Protein AF-A0A5C7UDH0-F1 (afdb_monomer_lite)

Structure (mmCIF, N/CA/C/O backbone):
data_AF-A0A5C7UDH0-F1
#
_entry.id   AF-A0A5C7UDH0-F1
#
loop_
_atom_site.group_PDB
_atom_site.id
_atom_site.type_symbol
_atom_site.label_atom_id
_atom_site.label_alt_id
_atom_site.label_comp_id
_atom_site.label_asym_id
_atom_site.label_entity_id
_atom_site.label_seq_id
_atom_site.pdbx_PDB_ins_code
_atom_site.Cartn_x
_atom_site.Cartn_y
_atom_site.Cartn_z
_atom_site.occupancy
_atom_site.B_iso_or_equiv
_atom_site.auth_seq_id
_atom_site.auth_comp_id
_atom_site.auth_asym_id
_atom_site.auth_atom_id
_atom_site.pdbx_PDB_model_num
ATOM 1 N N . MET A 1 1 ? -4.741 16.471 -18.532 1.00 41.44 1 MET A N 1
ATOM 2 C CA . MET A 1 1 ? -4.295 15.472 -17.537 1.00 41.44 1 MET A CA 1
ATOM 3 C C . MET A 1 1 ? -3.329 16.157 -16.593 1.00 41.44 1 MET A C 1
ATOM 5 O O . MET A 1 1 ? -2.482 16.894 -17.081 1.00 41.44 1 MET A O 1
ATOM 9 N N . ARG A 1 2 ? -3.496 16.018 -15.273 1.00 42.25 2 ARG A N 1
ATOM 10 C CA . ARG A 1 2 ? -2.524 16.558 -14.313 1.00 42.25 2 ARG A CA 1
ATOM 11 C C . ARG A 1 2 ? -1.490 15.475 -14.058 1.00 42.25 2 ARG A C 1
ATOM 13 O O . ARG A 1 2 ? -1.773 14.527 -13.345 1.00 42.25 2 ARG A O 1
ATOM 20 N N . GLU A 1 3 ? -0.330 15.616 -14.678 1.00 46.06 3 GLU A N 1
ATOM 21 C CA . GLU A 1 3 ? 0.855 14.855 -14.309 1.00 46.06 3 GLU A CA 1
ATOM 22 C C . GLU A 1 3 ? 1.242 15.301 -12.890 1.00 46.06 3 GLU A C 1
ATOM 24 O O . GLU A 1 3 ? 1.681 16.434 -12.674 1.00 46.06 3 GLU A O 1
ATOM 29 N N . THR A 1 4 ? 0.929 14.478 -11.889 1.00 63.94 4 THR A N 1
ATOM 30 C CA . THR A 1 4 ? 1.306 14.739 -10.499 1.00 63.94 4 THR A CA 1
ATOM 31 C C . THR A 1 4 ? 2.801 14.514 -10.353 1.00 63.94 4 THR A C 1
ATOM 33 O O . THR A 1 4 ? 3.315 13.459 -10.716 1.00 63.94 4 THR A O 1
ATOM 36 N N . ALA A 1 5 ? 3.512 15.516 -9.832 1.00 78.06 5 ALA A N 1
ATOM 37 C CA . ALA A 1 5 ? 4.926 15.369 -9.520 1.00 78.06 5 ALA A CA 1
ATOM 38 C C . ALA A 1 5 ? 5.111 14.182 -8.564 1.00 78.06 5 ALA A C 1
ATOM 40 O O . ALA A 1 5 ? 4.349 14.039 -7.611 1.00 78.06 5 ALA A O 1
ATOM 41 N N . LEU A 1 6 ? 6.103 13.332 -8.823 1.00 81.56 6 LEU A N 1
ATOM 42 C CA . LEU A 1 6 ? 6.416 12.186 -7.973 1.00 81.56 6 LEU A CA 1
ATOM 43 C C . LEU A 1 6 ? 7.546 12.530 -7.003 1.00 81.56 6 LEU A C 1
ATOM 45 O O . LEU A 1 6 ? 8.432 13.323 -7.319 1.00 81.56 6 LEU A O 1
ATOM 49 N N . ARG A 1 7 ? 7.535 11.895 -5.833 1.00 84.75 7 ARG A N 1
ATOM 50 C CA . ARG A 1 7 ? 8.594 11.985 -4.822 1.00 84.75 7 ARG A CA 1
ATOM 51 C C . ARG A 1 7 ? 8.921 10.619 -4.236 1.00 84.75 7 ARG A C 1
ATOM 53 O O . ARG A 1 7 ? 8.103 9.703 -4.291 1.00 84.75 7 ARG A O 1
ATOM 60 N N . VAL A 1 8 ? 10.100 10.516 -3.631 1.00 84.19 8 VAL A N 1
ATOM 61 C CA . VAL A 1 8 ? 10.519 9.352 -2.844 1.00 84.19 8 VAL A CA 1
ATOM 62 C C . VAL A 1 8 ? 10.150 9.574 -1.375 1.00 84.19 8 VAL A C 1
ATOM 64 O O . VAL A 1 8 ? 10.477 10.613 -0.806 1.00 84.19 8 VAL A O 1
ATOM 67 N N . TYR A 1 9 ? 9.486 8.596 -0.770 1.00 85.25 9 TYR A N 1
ATOM 68 C CA . TYR A 1 9 ? 9.065 8.565 0.632 1.00 85.25 9 TYR A CA 1
ATOM 69 C C . TYR A 1 9 ? 10.140 7.957 1.549 1.00 85.25 9 TYR A C 1
ATOM 71 O O . TYR A 1 9 ? 11.076 7.335 1.044 1.00 85.25 9 TYR A O 1
ATOM 79 N N . PRO A 1 10 ? 10.027 8.072 2.889 1.00 82.88 10 PRO A N 1
ATOM 80 C CA . PRO A 1 10 ? 11.081 7.668 3.831 1.00 82.88 10 PRO A CA 1
ATOM 81 C C . PRO A 1 10 ? 11.615 6.243 3.655 1.00 82.88 10 PRO A C 1
ATOM 83 O O . PRO A 1 10 ? 12.803 5.997 3.841 1.00 82.88 10 PRO A O 1
ATOM 86 N N . ARG A 1 11 ? 10.766 5.292 3.251 1.00 83.81 11 ARG A N 1
ATOM 87 C CA . ARG A 1 11 ? 11.191 3.904 3.011 1.00 83.81 11 ARG A CA 1
ATOM 88 C C . ARG A 1 11 ? 11.715 3.644 1.601 1.00 83.81 11 ARG A C 1
ATOM 90 O O . ARG A 1 11 ? 12.053 2.512 1.301 1.00 83.81 11 ARG A O 1
ATOM 97 N N . GLY A 1 12 ? 11.832 4.650 0.737 1.00 84.06 12 GLY A N 1
ATOM 98 C CA . GLY A 1 12 ? 12.358 4.509 -0.627 1.00 84.06 12 GLY A CA 1
ATOM 99 C C . GLY A 1 12 ? 11.310 4.221 -1.709 1.00 84.06 12 GLY A C 1
ATOM 100 O O . GLY A 1 12 ? 11.668 4.119 -2.884 1.00 84.06 12 GLY A O 1
ATOM 101 N N . PHE A 1 13 ? 10.028 4.125 -1.341 1.00 89.19 13 PHE A N 1
ATOM 102 C CA . PHE A 1 13 ? 8.927 3.995 -2.298 1.00 89.19 13 PHE A CA 1
ATOM 103 C C . PHE A 1 13 ? 8.601 5.337 -2.956 1.00 89.19 13 PHE A C 1
ATOM 105 O O . PHE A 1 13 ? 8.712 6.391 -2.330 1.00 89.19 13 PHE A O 1
ATOM 112 N N . MET A 1 14 ? 8.177 5.305 -4.217 1.00 88.31 14 MET A N 1
ATOM 113 C CA . MET A 1 14 ? 7.717 6.495 -4.934 1.00 88.31 14 MET A CA 1
ATOM 114 C C . MET A 1 14 ? 6.201 6.663 -4.843 1.00 88.31 14 MET A C 1
ATOM 116 O O . MET A 1 14 ? 5.460 5.681 -4.856 1.00 88.31 14 MET A O 1
ATOM 120 N N . GLY A 1 15 ? 5.742 7.910 -4.813 1.00 88.88 15 GLY A N 1
ATOM 121 C CA . GLY A 1 15 ? 4.327 8.269 -4.885 1.00 88.88 15 GLY A CA 1
ATOM 122 C C . GLY A 1 15 ? 4.144 9.744 -5.221 1.00 88.88 15 GLY A C 1
ATOM 123 O O . GLY A 1 15 ? 5.112 10.451 -5.507 1.00 88.88 15 GLY A O 1
ATOM 124 N N . SER A 1 16 ? 2.904 10.210 -5.175 1.00 88.25 16 SER A N 1
ATOM 125 C CA . SER A 1 16 ? 2.540 11.598 -5.454 1.00 88.25 16 SER A CA 1
ATOM 126 C C . SER A 1 16 ? 3.184 12.572 -4.468 1.00 88.25 16 SER A C 1
ATOM 128 O O . SER A 1 16 ? 3.210 12.349 -3.257 1.00 88.25 16 SER A O 1
ATOM 130 N N . ALA A 1 17 ? 3.676 13.701 -4.964 1.00 77.94 17 ALA A N 1
ATOM 131 C CA . ALA A 1 17 ? 4.010 14.840 -4.131 1.00 77.94 17 ALA A CA 1
ATOM 132 C C . ALA A 1 17 ? 2.702 15.493 -3.658 1.00 77.94 17 ALA A C 1
ATOM 134 O O . ALA A 1 17 ? 2.039 16.215 -4.404 1.00 77.94 17 ALA A O 1
ATOM 135 N N . THR A 1 18 ? 2.302 15.206 -2.419 1.00 64.06 18 THR A N 1
ATOM 136 C CA . THR A 1 18 ? 1.145 15.851 -1.789 1.00 64.06 18 THR A CA 1
ATOM 137 C C . THR A 1 18 ? 1.358 17.364 -1.672 1.00 64.06 18 THR A C 1
ATOM 139 O O . THR A 1 18 ? 2.487 17.842 -1.555 1.00 64.06 18 THR A O 1
ATOM 142 N N . LYS A 1 19 ? 0.259 18.131 -1.708 1.00 53.09 19 LYS A N 1
ATOM 143 C CA . LYS A 1 19 ? 0.267 19.606 -1.781 1.00 53.09 19 LYS A CA 1
ATOM 144 C C . LYS A 1 19 ? 0.998 20.300 -0.624 1.00 53.09 19 LYS A C 1
ATOM 146 O O . LYS A 1 19 ? 1.498 21.401 -0.824 1.00 53.09 19 LYS A O 1
ATOM 151 N N . ASP A 1 20 ? 1.079 19.649 0.535 1.00 43.03 20 ASP A N 1
ATOM 152 C CA . ASP A 1 20 ? 1.636 20.218 1.771 1.00 43.03 20 ASP A CA 1
ATOM 153 C C . ASP A 1 20 ? 3.033 19.690 2.115 1.00 43.03 20 ASP A C 1
ATOM 155 O O . ASP A 1 20 ? 3.632 20.072 3.123 1.00 43.03 20 ASP A O 1
ATOM 159 N N . ALA A 1 21 ? 3.593 18.817 1.276 1.00 40.72 21 ALA A N 1
ATOM 160 C CA . ALA A 1 21 ? 5.000 18.488 1.389 1.00 40.72 21 ALA A CA 1
ATOM 161 C C . ALA A 1 21 ? 5.817 19.737 1.032 1.00 40.72 21 ALA A C 1
ATOM 163 O O . ALA A 1 21 ? 5.495 20.384 0.032 1.00 40.72 21 ALA A O 1
ATOM 164 N N . PRO A 1 22 ? 6.887 20.086 1.774 1.00 32.62 22 PRO A N 1
ATOM 165 C CA . PRO A 1 22 ? 7.833 21.083 1.307 1.00 32.62 22 PRO A CA 1
ATOM 166 C C . PRO A 1 22 ? 8.430 20.570 -0.002 1.00 32.62 22 PRO A C 1
ATOM 168 O O . PRO A 1 22 ? 9.389 19.800 -0.022 1.00 32.62 22 PRO A O 1
ATOM 171 N N . MET A 1 23 ? 7.823 20.982 -1.111 1.00 38.12 23 MET A N 1
ATOM 172 C CA . MET A 1 23 ? 8.358 20.812 -2.439 1.00 38.12 23 MET A CA 1
ATOM 173 C C . MET A 1 23 ? 9.577 21.718 -2.448 1.00 38.12 23 MET A C 1
ATOM 175 O O . MET A 1 23 ? 9.478 22.925 -2.669 1.00 38.12 23 MET A O 1
ATOM 179 N N . ARG A 1 24 ? 10.744 21.160 -2.118 1.00 34.34 24 ARG A N 1
ATOM 180 C CA . ARG A 1 24 ? 11.994 21.813 -2.469 1.00 34.34 24 ARG A CA 1
ATOM 181 C C . ARG A 1 24 ? 12.026 21.793 -3.981 1.00 34.34 24 ARG A C 1
ATOM 183 O O . ARG A 1 24 ? 12.424 20.819 -4.606 1.00 34.34 24 ARG A O 1
ATOM 190 N N . THR A 1 25 ? 11.496 22.864 -4.556 1.00 29.70 25 THR A N 1
ATOM 191 C CA . THR A 1 25 ? 11.607 23.159 -5.967 1.00 29.70 25 THR A CA 1
ATOM 192 C C . THR A 1 25 ? 13.095 23.190 -6.273 1.00 29.70 25 THR A C 1
ATOM 194 O O . THR A 1 25 ? 13.773 24.179 -5.979 1.00 29.70 25 THR A O 1
ATOM 197 N N . ALA A 1 26 ? 13.612 22.112 -6.859 1.00 33.66 26 ALA A N 1
ATOM 198 C CA . ALA A 1 26 ? 14.740 22.248 -7.756 1.00 33.66 26 ALA A CA 1
ATOM 199 C C . ALA A 1 26 ? 14.330 23.353 -8.735 1.00 33.66 26 ALA A C 1
ATOM 201 O O . ALA A 1 26 ? 13.262 23.295 -9.350 1.00 33.66 26 ALA A O 1
ATOM 202 N N . LYS A 1 27 ? 15.090 24.449 -8.748 1.00 30.42 27 LYS A N 1
ATOM 203 C CA . LYS A 1 27 ? 14.817 25.582 -9.628 1.00 30.42 27 LYS A CA 1
ATOM 204 C C . LYS A 1 27 ? 14.746 25.068 -11.068 1.00 30.42 27 LYS A C 1
ATOM 206 O O . LYS A 1 27 ? 15.779 24.768 -11.647 1.00 30.42 27 LYS A O 1
ATOM 211 N N . GLY A 1 28 ? 13.536 25.046 -11.621 1.00 31.28 28 GLY A N 1
ATOM 212 C CA . GLY A 1 28 ? 13.266 24.958 -13.053 1.00 31.28 28 GLY A CA 1
ATOM 213 C C . GLY A 1 28 ? 13.428 23.570 -13.675 1.00 31.28 28 GLY A C 1
ATOM 214 O O . GLY A 1 28 ? 14.533 23.067 -13.832 1.00 31.28 28 GLY A O 1
ATOM 215 N N . GLY A 1 29 ? 12.309 23.028 -14.155 1.00 28.62 29 GLY A N 1
ATOM 216 C CA . GLY A 1 29 ? 12.273 21.906 -15.092 1.00 28.62 29 GLY A CA 1
ATOM 217 C C . GLY A 1 29 ? 11.495 20.730 -14.529 1.00 28.62 29 GLY A C 1
ATOM 218 O O . GLY A 1 29 ? 11.869 20.175 -13.503 1.00 28.62 29 GLY A O 1
ATOM 219 N N . GLY A 1 30 ? 10.400 20.360 -15.196 1.00 30.70 30 GLY A N 1
ATOM 220 C CA . GLY A 1 30 ? 9.718 19.101 -14.919 1.00 30.70 30 GLY A CA 1
ATOM 221 C C . GLY A 1 30 ? 10.720 17.949 -14.940 1.00 30.70 30 GLY A C 1
ATOM 222 O O . GLY A 1 30 ? 11.629 17.929 -15.772 1.00 30.70 30 GLY A O 1
ATOM 223 N N . PHE A 1 31 ? 10.564 17.015 -14.006 1.00 36.22 31 PHE A N 1
ATOM 224 C CA . PHE A 1 31 ? 11.391 15.820 -13.943 1.00 36.22 31 PHE A CA 1
ATOM 225 C C . PHE A 1 31 ? 11.137 14.968 -15.189 1.00 36.22 31 PHE A C 1
ATOM 227 O O . PHE A 1 31 ? 10.207 14.169 -15.243 1.00 36.22 31 PHE A O 1
ATOM 234 N N . THR A 1 32 ? 11.963 15.137 -16.216 1.00 39.00 32 THR A N 1
ATOM 235 C CA . THR A 1 32 ? 12.019 14.188 -17.329 1.00 39.00 32 THR A CA 1
ATOM 236 C C . THR A 1 32 ? 12.780 12.944 -16.882 1.00 39.00 32 THR A C 1
ATOM 238 O O . THR A 1 32 ? 13.812 13.058 -16.222 1.00 39.00 32 THR A O 1
ATOM 241 N N . VAL A 1 33 ? 12.308 11.760 -17.289 1.00 39.94 33 VAL A N 1
ATOM 242 C CA . VAL A 1 33 ? 12.890 10.427 -17.000 1.00 39.94 33 VAL A CA 1
ATOM 243 C C . VAL A 1 33 ? 14.414 10.372 -17.216 1.00 39.94 33 VAL A C 1
ATOM 245 O O . VAL A 1 33 ? 15.123 9.648 -16.524 1.00 39.94 33 VAL A O 1
ATOM 248 N N . SER A 1 34 ? 14.943 11.192 -18.121 1.00 35.09 34 SER A N 1
ATOM 249 C CA . SER A 1 34 ? 16.367 11.351 -18.431 1.00 35.09 34 SER A CA 1
ATOM 250 C C . SER A 1 34 ? 17.216 12.005 -17.325 1.00 35.09 34 SER A C 1
ATOM 252 O O . SER A 1 34 ? 18.431 11.828 -17.330 1.00 35.09 34 SER A O 1
ATOM 254 N N . GLN A 1 35 ? 16.626 12.720 -16.360 1.00 37.72 35 GLN A N 1
ATOM 255 C CA . GLN A 1 35 ? 17.354 13.322 -15.230 1.00 37.72 35 GLN A CA 1
ATOM 256 C C . GLN A 1 35 ? 17.643 12.321 -14.100 1.00 37.72 35 GLN A C 1
ATOM 258 O O . GLN A 1 35 ? 18.626 12.491 -13.385 1.00 37.72 35 GLN A O 1
ATOM 263 N N . LEU A 1 36 ? 16.871 11.232 -13.992 1.00 40.38 36 LEU A N 1
ATOM 264 C CA . LEU A 1 36 ? 17.123 10.157 -13.019 1.00 40.38 36 LEU A CA 1
ATOM 265 C C . LEU A 1 36 ? 18.374 9.330 -13.364 1.00 40.38 36 LEU A C 1
ATOM 267 O O . LEU A 1 36 ? 19.007 8.771 -12.478 1.00 40.38 36 LEU A O 1
ATOM 271 N N . TYR A 1 37 ? 18.770 9.295 -14.640 1.00 36.31 37 TYR A N 1
ATOM 272 C CA . TYR A 1 37 ? 19.941 8.544 -15.109 1.00 36.31 37 TYR A CA 1
ATOM 273 C C . TYR A 1 37 ? 21.278 9.287 -14.958 1.00 36.31 37 TYR A C 1
ATOM 275 O O . TYR A 1 37 ? 22.322 8.704 -15.239 1.00 36.31 37 TYR A O 1
ATOM 283 N N . ARG A 1 38 ? 21.274 10.567 -14.554 1.00 32.84 38 ARG A N 1
ATOM 284 C CA . ARG A 1 38 ? 22.482 11.416 -14.519 1.00 32.84 38 ARG A CA 1
ATOM 285 C C . ARG A 1 38 ? 22.947 11.827 -13.125 1.00 32.84 38 ARG A C 1
ATOM 287 O O . ARG A 1 38 ? 23.928 12.560 -13.029 1.00 32.84 38 ARG A O 1
ATOM 294 N N . ALA A 1 39 ? 22.266 11.389 -12.070 1.00 35.03 39 ALA A N 1
ATOM 295 C CA . ALA A 1 39 ? 22.698 11.676 -10.712 1.00 35.03 39 ALA A CA 1
ATOM 296 C C . ALA A 1 39 ? 23.923 10.812 -10.377 1.00 35.03 39 ALA A C 1
ATOM 298 O O . ALA A 1 39 ? 23.805 9.626 -10.074 1.00 35.03 39 ALA A O 1
ATOM 299 N N . ASP A 1 40 ? 25.101 11.433 -10.461 1.00 32.62 40 ASP A N 1
ATOM 300 C CA . ASP A 1 40 ? 26.303 11.007 -9.750 1.00 32.62 40 ASP A CA 1
ATOM 301 C C . ASP A 1 40 ? 25.925 10.561 -8.330 1.00 32.62 40 ASP A C 1
ATOM 303 O O . ASP A 1 40 ? 25.109 11.202 -7.660 1.00 32.62 40 ASP A O 1
ATOM 307 N N . SER A 1 41 ? 26.561 9.498 -7.839 1.00 41.12 41 SER A N 1
ATOM 308 C CA . SER A 1 41 ? 26.317 8.871 -6.528 1.00 41.12 41 SER A CA 1
ATOM 309 C C . SER A 1 41 ? 26.439 9.811 -5.314 1.00 41.12 41 SER A C 1
ATOM 311 O O . SER A 1 41 ? 26.162 9.402 -4.191 1.00 41.12 41 SER A O 1
ATOM 313 N N . ASN A 1 42 ? 26.823 11.071 -5.529 1.00 33.75 42 ASN A N 1
ATOM 314 C CA . ASN A 1 42 ? 26.941 12.125 -4.525 1.00 33.75 42 ASN A CA 1
ATOM 315 C C . ASN A 1 42 ? 25.716 13.065 -4.440 1.00 33.75 42 ASN A C 1
ATOM 317 O O . ASN A 1 42 ? 25.755 14.015 -3.662 1.00 33.75 42 ASN A O 1
ATOM 321 N N . GLN A 1 43 ? 24.643 12.837 -5.212 1.00 38.88 43 GLN A N 1
ATOM 322 C CA . GLN A 1 43 ? 23.429 13.678 -5.224 1.00 38.88 43 GLN A CA 1
ATOM 323 C C . GLN A 1 43 ? 22.126 12.893 -4.996 1.00 38.88 43 GLN A C 1
ATOM 325 O O . GLN A 1 43 ? 21.086 13.219 -5.566 1.00 38.88 43 GLN A O 1
ATOM 330 N N . LEU A 1 44 ? 22.147 11.844 -4.170 1.00 45.81 44 LEU A N 1
ATOM 331 C CA . LEU A 1 44 ? 20.892 11.254 -3.701 1.00 45.81 44 LEU A CA 1
ATOM 332 C C . LEU A 1 44 ? 20.184 12.281 -2.805 1.00 45.81 44 LEU A C 1
ATOM 334 O O . LEU A 1 44 ? 20.629 12.546 -1.688 1.00 45.81 44 LEU A O 1
ATOM 338 N N . GLU A 1 45 ? 19.118 12.890 -3.330 1.00 44.84 45 GLU A N 1
ATOM 339 C CA . GLU A 1 45 ? 18.255 13.813 -2.591 1.00 44.84 45 GLU A CA 1
ATOM 340 C C . GLU A 1 45 ? 17.826 13.175 -1.255 1.00 44.84 45 GLU A C 1
ATOM 342 O O . GLU A 1 45 ? 17.547 11.971 -1.204 1.00 44.84 45 GLU A O 1
ATOM 347 N N . PRO A 1 46 ? 17.777 13.940 -0.151 1.00 49.31 46 PRO A N 1
ATOM 348 C CA . PRO A 1 46 ? 17.280 13.419 1.113 1.00 49.31 46 PRO A CA 1
ATOM 349 C C . PRO A 1 46 ? 15.866 12.859 0.919 1.00 49.31 46 PRO A C 1
ATOM 351 O O . PRO A 1 46 ? 15.028 13.481 0.264 1.00 49.31 46 PRO A O 1
ATOM 354 N N . LEU A 1 47 ? 15.619 11.675 1.489 1.00 59.84 47 LEU A N 1
ATOM 355 C CA . LEU A 1 47 ? 14.313 11.014 1.461 1.00 59.84 47 LEU A CA 1
ATOM 356 C C . LEU A 1 47 ? 13.218 12.019 1.855 1.00 59.84 47 LEU A C 1
ATOM 358 O O . LEU A 1 47 ? 13.372 12.771 2.821 1.00 59.84 47 LEU A O 1
ATOM 362 N N . GLY A 1 48 ? 12.138 12.067 1.073 1.00 61.62 48 GLY A N 1
ATOM 363 C CA . GLY A 1 48 ? 11.067 13.041 1.252 1.00 61.62 48 GLY A CA 1
ATOM 364 C C . GLY A 1 48 ? 10.321 12.865 2.576 1.00 61.62 48 GLY A C 1
ATOM 365 O O . GLY A 1 48 ? 10.360 11.806 3.201 1.00 61.62 48 GLY A O 1
ATOM 366 N N . SER A 1 49 ? 9.608 13.916 2.997 1.00 72.56 49 SER A N 1
ATOM 367 C CA . SER A 1 49 ? 8.724 13.859 4.168 1.00 72.56 49 SER A CA 1
ATOM 368 C C . SER A 1 49 ? 7.584 12.851 3.977 1.00 72.56 49 SER A C 1
ATOM 370 O O . SER A 1 49 ? 7.228 12.496 2.853 1.00 72.56 49 SER A O 1
ATOM 372 N N . THR A 1 50 ? 6.977 12.413 5.075 1.00 84.38 50 THR A N 1
ATOM 373 C CA . THR A 1 50 ? 5.859 11.457 5.067 1.00 84.38 50 THR A CA 1
ATOM 374 C C . THR A 1 50 ? 4.595 12.088 4.468 1.00 84.38 50 THR A C 1
ATOM 376 O O . THR A 1 50 ? 4.556 13.287 4.162 1.00 84.38 50 THR A O 1
ATOM 379 N N . ASN A 1 51 ? 3.559 11.284 4.221 1.00 88.81 51 ASN A N 1
ATOM 380 C CA . ASN A 1 51 ? 2.210 11.791 3.999 1.00 88.81 51 ASN A CA 1
ATOM 381 C C . ASN A 1 51 ? 1.495 11.900 5.365 1.00 88.81 51 ASN A C 1
ATOM 383 O O . ASN A 1 51 ? 1.093 10.869 5.911 1.00 88.81 51 ASN A O 1
ATOM 387 N N . PRO A 1 52 ? 1.299 13.121 5.904 1.00 89.25 52 PRO A N 1
ATOM 388 C CA . PRO A 1 52 ? 0.702 13.312 7.225 1.00 89.25 52 PRO A CA 1
ATOM 389 C C . PRO A 1 52 ? -0.760 12.848 7.308 1.00 89.25 52 PRO A C 1
ATOM 391 O O . PRO A 1 52 ? -1.215 12.463 8.386 1.00 89.25 52 PRO A O 1
ATOM 394 N N . GLU A 1 53 ? -1.501 12.844 6.196 1.00 91.94 53 GLU A N 1
ATOM 395 C CA . GLU A 1 53 ? -2.878 12.339 6.174 1.00 91.94 53 GLU A CA 1
ATOM 396 C C . GLU A 1 53 ? -2.908 10.818 6.327 1.00 91.94 53 GLU A C 1
ATOM 398 O O . GLU A 1 53 ? -3.713 10.288 7.091 1.00 91.94 53 GLU A O 1
ATOM 403 N N . ILE A 1 54 ? -1.978 10.114 5.676 1.00 93.31 54 ILE A N 1
ATOM 404 C CA . ILE A 1 54 ? -1.820 8.663 5.834 1.00 93.31 54 ILE A CA 1
ATOM 405 C C . ILE A 1 54 ? -1.375 8.324 7.257 1.00 93.31 54 ILE A C 1
ATOM 407 O O . ILE A 1 54 ? -1.933 7.408 7.863 1.00 93.31 54 ILE A O 1
ATOM 411 N N . ASP A 1 55 ? -0.441 9.093 7.822 1.00 91.25 55 ASP A N 1
ATOM 412 C CA . ASP A 1 55 ? -0.025 8.934 9.220 1.00 91.25 55 ASP A CA 1
ATOM 413 C C . ASP A 1 55 ? -1.215 9.102 10.174 1.00 91.25 55 ASP A C 1
ATOM 415 O O . ASP A 1 55 ? -1.403 8.303 11.092 1.00 91.25 55 ASP A O 1
ATOM 419 N N . SER A 1 56 ? -2.060 10.105 9.925 1.00 92.12 56 SER A N 1
ATOM 420 C CA . SER A 1 56 ? -3.260 10.376 10.723 1.00 92.12 56 SER A CA 1
ATOM 421 C C . SER A 1 56 ? -4.296 9.257 10.607 1.00 92.12 56 SER A C 1
ATOM 423 O O . SER A 1 56 ? -4.864 8.841 11.616 1.00 92.12 56 SER A O 1
ATOM 425 N N . LEU A 1 57 ? -4.528 8.731 9.400 1.00 94.44 57 LEU A N 1
ATOM 426 C CA . LEU A 1 57 ? -5.435 7.603 9.164 1.00 94.44 57 LEU A CA 1
ATOM 427 C C . LEU A 1 57 ? -4.955 6.335 9.876 1.00 94.44 57 LEU A C 1
ATOM 429 O O . LEU A 1 57 ? -5.742 5.664 10.549 1.00 94.44 57 LEU A O 1
ATOM 433 N N . TYR A 1 58 ? -3.660 6.035 9.776 1.00 93.56 58 TYR A N 1
ATOM 434 C CA . TYR A 1 58 ? -3.053 4.897 10.455 1.00 93.56 58 TYR A CA 1
ATOM 435 C C . TYR A 1 58 ? -3.126 5.034 11.983 1.00 93.56 58 TYR A C 1
ATOM 437 O O . TYR A 1 58 ? -3.503 4.084 12.675 1.00 93.56 58 TYR A O 1
ATOM 445 N N . GLN A 1 59 ? -2.830 6.219 12.527 1.00 92.44 59 GLN A N 1
ATOM 446 C CA . GLN A 1 59 ? -2.950 6.494 13.962 1.00 92.44 59 GLN A CA 1
ATOM 447 C C . GLN A 1 59 ? -4.395 6.387 14.454 1.00 92.44 59 GLN A C 1
ATOM 449 O O . GLN A 1 59 ? -4.642 5.787 15.502 1.00 92.44 59 GLN A O 1
ATOM 454 N N . LEU A 1 60 ? -5.357 6.928 13.705 1.00 92.88 60 LEU A N 1
ATOM 455 C CA . LEU A 1 60 ? -6.773 6.854 14.055 1.00 92.88 60 LEU A CA 1
ATOM 456 C C . LEU A 1 60 ? -7.253 5.399 14.099 1.00 92.88 60 LEU A C 1
ATOM 458 O O . LEU A 1 60 ? -7.869 4.991 15.080 1.00 92.88 60 LEU A O 1
ATOM 462 N N . MET A 1 61 ? -6.894 4.595 13.096 1.00 93.69 61 MET A N 1
ATOM 4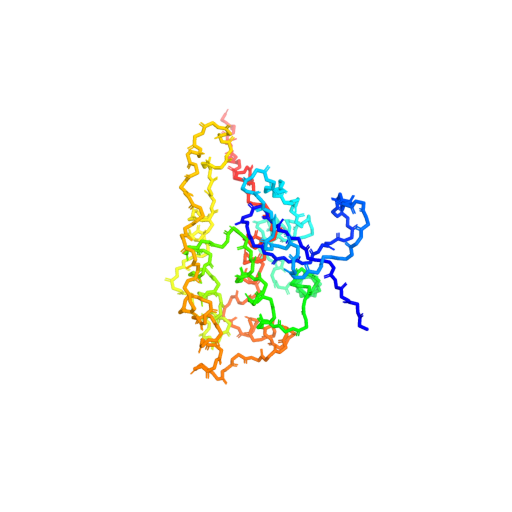63 C CA . MET A 1 61 ? -7.199 3.162 13.078 1.00 93.69 61 MET A CA 1
ATOM 464 C C . MET A 1 61 ? -6.540 2.406 14.238 1.00 93.69 61 MET A C 1
ATOM 466 O O . MET A 1 61 ? -7.167 1.541 14.845 1.00 93.69 61 MET A O 1
ATOM 470 N N . SER A 1 62 ? -5.290 2.740 14.565 1.00 88.94 62 SER A N 1
ATOM 471 C CA . SER A 1 62 ? -4.532 2.073 15.631 1.00 88.94 62 SER A CA 1
ATOM 472 C C . SER A 1 62 ? -5.056 2.410 17.031 1.00 88.94 62 SER A C 1
ATOM 474 O O . SER A 1 62 ? -5.031 1.566 17.921 1.00 88.94 62 SER A O 1
ATOM 476 N N . THR A 1 63 ? -5.527 3.642 17.237 1.00 91.00 63 THR A N 1
ATOM 477 C CA . THR A 1 63 ? -6.059 4.113 18.529 1.00 91.00 63 THR A CA 1
ATOM 478 C C . THR A 1 63 ? -7.540 3.798 18.707 1.00 91.00 63 THR A C 1
ATOM 480 O O . THR A 1 63 ? -7.986 3.575 19.830 1.00 91.00 63 THR A O 1
ATOM 483 N N . THR A 1 64 ? -8.299 3.749 17.611 1.00 92.00 64 THR A N 1
ATOM 484 C CA . THR A 1 64 ? -9.748 3.523 17.610 1.00 92.00 64 THR A CA 1
ATOM 485 C C . THR A 1 64 ? -10.115 2.431 16.597 1.00 92.00 64 THR A C 1
ATOM 487 O O . THR A 1 64 ? -10.618 2.739 15.519 1.00 92.00 64 THR A O 1
ATOM 490 N N . PRO A 1 65 ? -9.930 1.135 16.916 1.00 85.94 65 PRO A N 1
ATOM 491 C CA . PRO A 1 65 ? -10.145 0.044 15.954 1.00 85.94 65 PRO A CA 1
ATOM 492 C C . PRO A 1 65 ? -11.561 -0.025 15.359 1.00 85.94 65 PRO A C 1
ATOM 494 O O . PRO A 1 65 ? -11.742 -0.469 14.226 1.00 85.94 65 PRO A O 1
ATOM 497 N N . LEU A 1 66 ? -12.573 0.457 16.091 1.00 90.00 66 LEU A N 1
ATOM 498 C CA . LEU A 1 66 ? -13.966 0.506 15.625 1.00 90.00 66 LEU A CA 1
ATOM 499 C C . LEU A 1 66 ? -14.182 1.470 14.444 1.00 90.00 66 LEU A C 1
ATOM 501 O O . LEU A 1 66 ? -15.192 1.356 13.752 1.00 90.00 66 LEU A O 1
ATOM 505 N N . VAL A 1 67 ? -13.228 2.368 14.164 1.00 92.06 67 VAL A N 1
ATOM 506 C CA . VAL A 1 67 ? -13.297 3.311 13.037 1.00 92.06 67 VAL A CA 1
ATOM 507 C C . VAL A 1 67 ? -13.317 2.606 11.674 1.00 92.06 67 VAL A C 1
ATOM 509 O O . VAL A 1 67 ? -13.818 3.152 10.701 1.00 92.06 67 VAL A O 1
ATOM 512 N N . ILE A 1 68 ? -12.855 1.353 11.599 1.00 89.50 68 ILE A N 1
ATOM 513 C CA . ILE A 1 68 ? -12.892 0.521 10.381 1.00 89.50 68 ILE A CA 1
ATOM 514 C C . ILE A 1 68 ? -14.335 0.299 9.888 1.00 89.50 68 ILE A C 1
ATOM 516 O O . ILE A 1 68 ? -14.562 0.093 8.694 1.00 89.50 68 ILE A O 1
ATOM 520 N N . GLY A 1 69 ? -15.320 0.342 10.791 1.00 89.50 69 GLY A N 1
ATOM 521 C CA . GLY A 1 69 ? -16.737 0.247 10.441 1.00 89.50 69 GLY A CA 1
ATOM 522 C C . GLY A 1 69 ? -17.324 1.538 9.863 1.00 89.50 69 GLY A C 1
ATOM 523 O O . GLY A 1 69 ? -18.350 1.472 9.187 1.00 89.50 69 GLY A O 1
ATOM 524 N N . ASP A 1 70 ? -16.678 2.683 10.093 1.00 94.75 70 ASP A N 1
ATOM 525 C CA . ASP A 1 70 ? -17.179 3.998 9.704 1.00 94.75 70 ASP A CA 1
ATOM 526 C C . ASP A 1 70 ? -17.023 4.252 8.198 1.00 94.75 70 ASP A C 1
ATOM 528 O O . ASP A 1 70 ? -15.972 4.004 7.598 1.00 94.75 70 ASP A O 1
ATOM 532 N N . ILE A 1 71 ? -18.089 4.752 7.570 1.00 94.25 71 ILE A N 1
ATOM 533 C CA . ILE A 1 71 ? -18.092 5.024 6.130 1.00 94.25 71 ILE A CA 1
ATOM 534 C C . ILE A 1 71 ? -17.242 6.250 5.785 1.00 94.25 71 ILE A C 1
ATOM 536 O O . ILE A 1 71 ? -16.523 6.218 4.790 1.00 94.25 71 ILE A O 1
ATOM 540 N N . GLY A 1 72 ? -17.243 7.280 6.638 1.00 95.50 72 GLY A N 1
ATOM 541 C CA . GLY A 1 72 ? -16.437 8.483 6.427 1.00 95.50 72 GLY A CA 1
ATOM 542 C C . GLY A 1 72 ? -14.941 8.181 6.490 1.00 95.50 72 GLY A C 1
ATOM 543 O O . GLY A 1 72 ? -14.161 8.674 5.675 1.00 95.50 72 GLY A O 1
ATOM 544 N N . PHE A 1 73 ? -14.536 7.296 7.400 1.00 95.94 73 PHE A N 1
ATOM 545 C CA . PHE A 1 73 ? -13.174 6.780 7.455 1.00 95.94 73 PHE A CA 1
ATOM 546 C C . PHE A 1 73 ? -12.793 6.030 6.175 1.00 95.94 73 PHE A C 1
ATOM 548 O O . PHE A 1 73 ? -11.746 6.319 5.596 1.00 95.94 73 PHE A O 1
ATOM 555 N N . LYS A 1 74 ? -13.649 5.121 5.688 1.00 95.81 74 LYS A N 1
ATOM 556 C CA . LYS A 1 74 ? -13.422 4.396 4.424 1.00 95.81 74 LYS A CA 1
ATOM 557 C C . LYS A 1 74 ? -13.241 5.342 3.242 1.00 95.81 74 LYS A C 1
ATOM 559 O O . LYS A 1 74 ? -12.271 5.207 2.501 1.00 95.81 74 LYS A O 1
ATOM 564 N N . GLU A 1 75 ? -14.141 6.307 3.085 1.00 96.25 75 GLU A N 1
ATOM 565 C CA . GLU A 1 75 ? -14.072 7.305 2.015 1.00 96.25 75 GLU A CA 1
ATOM 566 C C . GLU A 1 75 ? -12.776 8.116 2.087 1.00 96.25 75 GLU A C 1
ATOM 568 O O . GLU A 1 75 ? -12.109 8.307 1.066 1.00 96.25 75 GLU A O 1
ATOM 573 N N . LYS A 1 76 ? -12.364 8.525 3.295 1.00 96.44 76 LYS A N 1
ATOM 574 C CA . LYS A 1 76 ? -11.106 9.250 3.496 1.00 96.44 76 LYS A CA 1
ATOM 575 C C . LYS A 1 76 ? -9.888 8.397 3.126 1.00 96.44 76 LYS A C 1
ATOM 577 O O . LYS A 1 76 ? -8.995 8.896 2.445 1.00 96.44 76 LYS A O 1
ATOM 582 N N . VAL A 1 77 ? -9.862 7.119 3.513 1.00 96.81 77 VAL A N 1
ATOM 583 C CA . VAL A 1 77 ? -8.786 6.182 3.138 1.00 96.81 77 VAL A CA 1
ATOM 584 C C . VAL A 1 77 ? -8.701 6.016 1.622 1.00 96.81 77 VAL A C 1
ATOM 586 O O . VAL A 1 77 ? -7.609 6.101 1.068 1.00 96.81 77 VAL A O 1
ATOM 589 N N . ILE A 1 78 ? -9.833 5.819 0.941 1.00 96.25 78 ILE A N 1
ATOM 590 C CA . ILE A 1 78 ? -9.875 5.647 -0.520 1.00 96.25 78 ILE A CA 1
ATOM 591 C C . ILE A 1 78 ? -9.390 6.910 -1.229 1.00 96.25 78 ILE A C 1
ATOM 593 O O . ILE A 1 78 ? -8.537 6.831 -2.113 1.00 96.25 78 ILE A O 1
ATOM 597 N N . SER A 1 79 ? -9.912 8.072 -0.827 1.00 95.12 79 SER A N 1
ATOM 598 C CA . SER A 1 79 ? -9.502 9.361 -1.384 1.00 95.12 79 SER A CA 1
ATOM 599 C C . SER A 1 79 ? -7.992 9.543 -1.264 1.00 95.12 79 SER A C 1
ATOM 601 O O . SER A 1 79 ? -7.332 9.912 -2.235 1.00 95.12 79 SER A O 1
ATOM 603 N N . GLU A 1 80 ? -7.433 9.237 -0.095 1.00 94.94 80 GLU A N 1
ATOM 604 C CA . GLU A 1 80 ? -6.015 9.462 0.145 1.00 94.94 80 GLU A CA 1
ATOM 605 C C . GLU A 1 80 ? -5.116 8.408 -0.502 1.00 94.94 80 GLU A C 1
ATOM 607 O O . GLU A 1 80 ? -4.022 8.738 -0.956 1.00 94.94 80 GLU A O 1
ATOM 612 N N . ALA A 1 81 ? -5.595 7.173 -0.661 1.00 95.12 81 ALA A N 1
ATOM 613 C CA . ALA A 1 81 ? -4.926 6.161 -1.470 1.00 95.12 81 ALA A CA 1
ATOM 614 C C . ALA A 1 81 ? -4.768 6.633 -2.924 1.00 95.12 81 ALA A C 1
ATOM 616 O O . ALA A 1 81 ? -3.661 6.621 -3.464 1.00 95.12 81 ALA A O 1
ATOM 617 N N . LEU A 1 82 ? -5.858 7.106 -3.541 1.00 93.12 82 LEU A N 1
ATOM 618 C CA . LEU A 1 82 ? -5.859 7.599 -4.922 1.00 93.12 82 LEU A CA 1
ATOM 619 C C . LEU A 1 82 ? -4.889 8.768 -5.107 1.00 93.12 82 LEU A C 1
ATOM 621 O O . LEU A 1 82 ? -4.122 8.799 -6.072 1.00 93.12 82 LEU A O 1
ATOM 625 N N . VAL A 1 83 ? -4.887 9.708 -4.160 1.00 91.69 83 VAL A N 1
ATOM 626 C CA . VAL A 1 83 ? -3.964 10.846 -4.179 1.00 91.69 83 VAL A CA 1
ATOM 627 C C . VAL A 1 83 ? -2.519 10.384 -4.010 1.00 91.69 83 VAL A C 1
ATOM 629 O O . VAL A 1 83 ? -1.662 10.836 -4.766 1.00 91.69 83 VAL A O 1
ATOM 632 N N . ALA A 1 84 ? -2.234 9.491 -3.060 1.00 91.94 84 ALA A N 1
ATOM 633 C CA . ALA A 1 84 ? -0.875 9.078 -2.720 1.00 91.94 84 ALA A CA 1
ATOM 634 C C . ALA A 1 84 ? -0.203 8.225 -3.804 1.00 91.94 84 ALA A C 1
ATOM 636 O O . ALA A 1 84 ? 0.981 8.428 -4.081 1.00 91.94 84 ALA A O 1
ATOM 637 N N . PHE A 1 85 ? -0.941 7.325 -4.466 1.00 91.56 85 PHE A N 1
ATOM 638 C CA . PHE A 1 85 ? -0.404 6.570 -5.603 1.00 91.56 85 PHE A CA 1
ATOM 639 C C . PHE A 1 85 ? -0.035 7.484 -6.779 1.00 91.56 85 PHE A C 1
ATOM 641 O O . PHE A 1 85 ? 0.955 7.217 -7.458 1.00 91.56 85 PHE A O 1
ATOM 648 N N . GLY A 1 86 ? -0.781 8.575 -7.001 1.00 86.44 86 GLY A N 1
ATOM 649 C CA . GLY A 1 86 ? -0.418 9.626 -7.962 1.00 86.44 86 GLY A CA 1
ATOM 650 C C . GLY A 1 86 ? -0.396 9.189 -9.426 1.00 86.44 86 GLY A C 1
ATOM 651 O O . GLY A 1 86 ? 0.262 9.835 -10.240 1.00 86.44 86 GLY A O 1
ATOM 652 N N . THR A 1 87 ? -1.059 8.078 -9.751 1.00 86.81 87 THR A N 1
ATOM 653 C CA . THR A 1 87 ? -1.111 7.489 -11.094 1.00 86.81 87 THR A CA 1
ATOM 654 C C . THR A 1 87 ? -2.501 6.926 -11.358 1.00 86.81 87 THR A C 1
ATOM 656 O O . THR A 1 87 ? -3.165 6.474 -10.431 1.00 86.81 87 THR A O 1
ATOM 659 N N . ASP A 1 88 ? -2.927 6.910 -12.622 1.00 86.69 88 ASP A N 1
ATOM 660 C CA . ASP A 1 88 ? -4.229 6.344 -13.011 1.00 86.69 88 ASP A CA 1
ATOM 661 C C . ASP A 1 88 ? -4.216 4.806 -13.070 1.00 86.69 88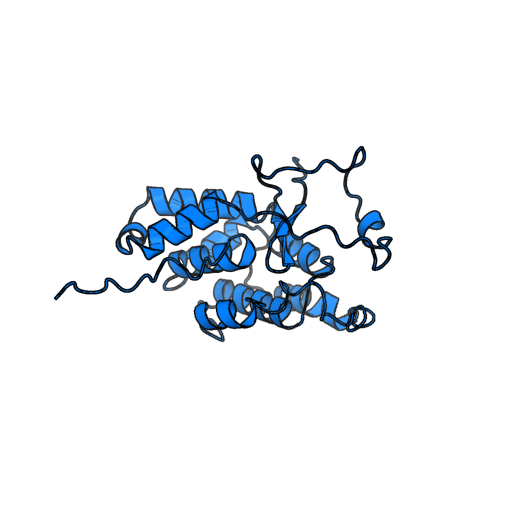 ASP A C 1
ATOM 663 O O . ASP A 1 88 ? -5.274 4.171 -13.077 1.00 86.69 88 ASP A O 1
ATOM 667 N N . HIS A 1 89 ? -3.022 4.208 -13.126 1.00 86.69 89 HIS A N 1
ATOM 668 C CA . HIS A 1 89 ? -2.810 2.778 -13.316 1.00 86.69 89 HIS A CA 1
ATOM 669 C C . HIS A 1 89 ? -1.809 2.233 -12.301 1.00 86.69 89 HIS A C 1
ATOM 671 O O . HIS A 1 89 ? -0.709 2.771 -12.154 1.00 86.69 89 HIS A O 1
ATOM 677 N N . LEU A 1 90 ? -2.155 1.116 -11.656 1.00 86.81 90 LEU A N 1
ATOM 678 C CA . LEU A 1 90 ? -1.273 0.477 -10.676 1.00 86.81 90 LEU A CA 1
ATOM 679 C C . LEU A 1 90 ? 0.038 -0.007 -11.319 1.00 86.81 90 LEU A C 1
ATOM 681 O O . LEU A 1 90 ? 1.099 0.085 -10.704 1.00 86.81 90 LEU A O 1
ATOM 685 N N . SER A 1 91 ? -0.014 -0.449 -12.579 1.00 85.38 91 SER A N 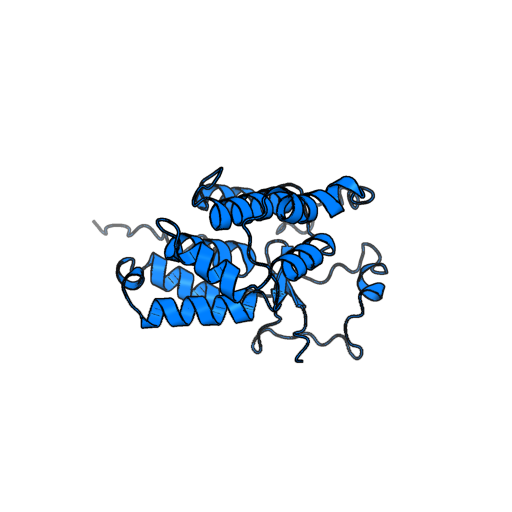1
ATOM 686 C CA . SER A 1 91 ? 1.175 -0.813 -13.358 1.00 85.38 91 SER A CA 1
ATOM 687 C C . SER A 1 91 ? 2.123 0.372 -13.557 1.00 85.38 91 SER A C 1
ATOM 689 O O . SER A 1 91 ? 3.327 0.226 -13.380 1.00 85.38 91 SER A O 1
ATOM 691 N N . SER A 1 92 ? 1.597 1.571 -13.824 1.00 85.94 92 SER A N 1
ATOM 692 C CA . SER A 1 92 ? 2.423 2.779 -13.924 1.00 85.94 92 SER A CA 1
ATOM 693 C C . SER A 1 92 ? 3.106 3.103 -12.598 1.00 85.94 92 SER A C 1
ATOM 695 O O . SER A 1 92 ? 4.289 3.437 -12.590 1.00 85.94 92 SER A O 1
ATOM 697 N N . TRP A 1 93 ? 2.402 2.962 -11.468 1.00 89.06 93 TRP A N 1
ATOM 698 C CA . TRP A 1 93 ? 3.017 3.112 -10.146 1.00 89.06 93 TRP A CA 1
ATOM 699 C C . TRP A 1 93 ? 4.169 2.124 -9.925 1.00 89.06 93 TRP A C 1
ATOM 701 O O . TRP A 1 93 ? 5.234 2.526 -9.451 1.00 89.06 93 TRP A O 1
ATOM 711 N N . VAL A 1 94 ? 3.993 0.863 -10.322 1.00 87.50 94 VAL A N 1
ATOM 712 C CA . VAL A 1 94 ? 5.046 -0.163 -10.286 1.00 87.50 94 VAL A CA 1
ATOM 713 C C . VAL A 1 94 ? 6.234 0.209 -11.175 1.00 87.50 94 VAL A C 1
ATOM 715 O O . VAL A 1 94 ? 7.381 0.119 -10.734 1.00 87.50 94 VAL A O 1
ATOM 718 N N . ASP A 1 95 ? 5.986 0.694 -12.391 1.00 84.00 95 ASP A N 1
ATOM 719 C CA . ASP A 1 95 ? 7.044 1.136 -13.301 1.00 84.00 95 ASP A CA 1
ATOM 720 C C . ASP A 1 95 ? 7.855 2.298 -12.717 1.00 84.00 95 ASP A C 1
ATOM 722 O O . ASP A 1 95 ? 9.054 2.418 -12.982 1.00 84.00 95 ASP A O 1
ATOM 726 N N . TYR A 1 96 ? 7.232 3.159 -11.907 1.00 84.81 96 TYR A N 1
ATOM 727 C CA . TYR A 1 96 ? 7.958 4.187 -11.165 1.00 84.81 96 TYR A CA 1
ATOM 728 C C . TYR A 1 96 ? 8.824 3.591 -10.057 1.00 84.81 96 TYR A C 1
ATOM 730 O O . TYR A 1 96 ? 9.959 4.036 -9.896 1.00 84.81 96 TYR A O 1
ATOM 738 N N . GLN A 1 97 ? 8.372 2.545 -9.358 1.00 86.62 97 GLN A N 1
ATOM 739 C CA . GLN A 1 97 ? 9.222 1.857 -8.378 1.00 86.62 97 GLN A CA 1
ATOM 740 C C . GLN A 1 97 ? 10.474 1.273 -9.041 1.00 86.62 97 GLN A C 1
ATOM 742 O O . GLN A 1 97 ? 11.572 1.460 -8.525 1.00 86.62 97 GLN A O 1
ATOM 747 N N . ASN A 1 98 ? 10.337 0.675 -10.230 1.00 81.06 98 ASN A N 1
ATOM 748 C CA . ASN A 1 98 ? 11.457 0.166 -11.037 1.00 81.06 98 ASN A CA 1
ATOM 749 C C . ASN A 1 98 ? 12.473 1.243 -11.454 1.00 81.06 98 ASN A C 1
ATOM 751 O O . ASN A 1 98 ? 13.609 0.921 -11.805 1.00 81.06 98 ASN A O 1
ATOM 755 N N . LYS A 1 99 ? 12.077 2.520 -11.415 1.00 79.19 99 LYS A N 1
ATOM 756 C CA . LYS A 1 99 ? 12.939 3.676 -11.698 1.00 79.19 99 LYS A CA 1
ATOM 757 C C . LYS A 1 99 ? 13.522 4.307 -10.427 1.00 79.19 99 LYS A C 1
ATOM 759 O O . LYS A 1 99 ? 14.374 5.186 -10.542 1.00 79.19 99 LYS A O 1
ATOM 764 N N . SER A 1 100 ? 13.081 3.892 -9.237 1.00 76.00 100 SER A N 1
ATOM 765 C CA . SER A 1 100 ? 13.566 4.430 -7.964 1.00 76.00 100 SER A CA 1
ATOM 766 C C . SER A 1 100 ? 14.992 3.947 -7.680 1.00 76.00 100 SER A C 1
ATOM 768 O O . SER A 1 100 ? 15.232 2.737 -7.677 1.00 76.00 100 SER A O 1
ATOM 770 N N . PRO A 1 101 ? 15.939 4.844 -7.342 1.00 75.94 101 PRO A N 1
ATOM 771 C CA . PRO A 1 101 ? 17.285 4.440 -6.935 1.00 75.94 101 PRO A CA 1
ATOM 772 C C . PRO A 1 101 ? 17.306 3.724 -5.573 1.00 75.94 101 PRO A C 1
ATOM 774 O O . PRO A 1 101 ? 18.331 3.168 -5.186 1.00 75.94 101 PRO A O 1
ATOM 777 N N . TYR A 1 102 ? 16.188 3.725 -4.840 1.00 79.25 102 TYR A N 1
ATOM 778 C CA . TYR A 1 102 ? 16.061 3.085 -3.531 1.00 79.25 102 TYR A CA 1
ATOM 779 C C . TYR A 1 102 ? 15.385 1.710 -3.584 1.00 79.25 102 TYR A C 1
ATOM 781 O O . TYR A 1 102 ? 15.187 1.114 -2.525 1.00 79.25 102 TYR A O 1
ATOM 789 N N . LEU A 1 103 ? 15.028 1.211 -4.775 1.00 80.25 103 LEU A N 1
ATOM 790 C CA . LEU A 1 103 ? 14.392 -0.094 -4.935 1.00 80.25 103 LEU A CA 1
ATOM 791 C C . LEU A 1 103 ? 15.378 -1.224 -4.603 1.00 80.25 103 LEU A C 1
ATOM 793 O O . LEU A 1 103 ? 16.272 -1.542 -5.386 1.00 80.25 103 LEU A O 1
ATOM 797 N N . GLY A 1 104 ? 15.192 -1.852 -3.444 1.00 81.19 104 GLY A N 1
ATOM 798 C CA . GLY A 1 104 ? 15.892 -3.069 -3.041 1.00 81.19 104 GLY A CA 1
ATOM 799 C C . GLY A 1 104 ? 15.057 -4.335 -3.240 1.00 81.19 104 GLY A C 1
ATOM 800 O O . GLY A 1 104 ? 13.888 -4.287 -3.622 1.00 81.19 104 GLY A O 1
ATOM 801 N N . ASP A 1 105 ? 15.652 -5.487 -2.929 1.00 81.69 105 ASP A N 1
ATOM 802 C CA . ASP A 1 105 ? 14.975 -6.789 -3.032 1.00 81.69 105 ASP A CA 1
ATOM 803 C C . ASP A 1 105 ? 13.749 -6.860 -2.113 1.00 81.69 105 ASP A C 1
ATOM 805 O O . ASP A 1 105 ? 12.677 -7.265 -2.550 1.00 81.69 105 ASP A O 1
ATOM 809 N N . LEU A 1 106 ? 13.867 -6.353 -0.880 1.00 87.75 106 LEU A N 1
ATOM 810 C CA . LEU A 1 106 ? 12.749 -6.285 0.069 1.00 87.75 106 LEU A CA 1
ATOM 811 C C . LEU A 1 106 ? 11.600 -5.407 -0.446 1.00 87.75 106 LEU A C 1
ATOM 813 O O . LEU A 1 106 ? 10.437 -5.740 -0.235 1.00 87.75 106 LEU A O 1
ATOM 817 N N . HIS A 1 107 ? 11.894 -4.318 -1.166 1.00 88.50 107 HIS A N 1
ATOM 818 C CA . HIS A 1 107 ? 10.860 -3.496 -1.802 1.00 88.50 107 HIS A CA 1
ATOM 819 C C . HIS A 1 107 ? 10.137 -4.266 -2.901 1.00 88.50 107 HIS A C 1
ATOM 821 O O . HIS A 1 107 ? 8.909 -4.241 -2.949 1.00 88.50 107 HIS A O 1
ATOM 827 N N . LYS A 1 108 ? 10.881 -4.972 -3.763 1.00 87.88 108 LYS A N 1
ATOM 828 C CA . LYS A 1 108 ? 10.306 -5.805 -4.831 1.00 87.88 108 LYS A CA 1
ATOM 829 C C . LYS A 1 108 ? 9.428 -6.912 -4.250 1.00 87.88 108 LYS A C 1
ATOM 831 O O . LYS A 1 108 ? 8.324 -7.141 -4.746 1.00 87.88 108 LYS A O 1
ATOM 836 N N . GLU A 1 109 ? 9.887 -7.578 -3.192 1.00 89.88 109 GLU A N 1
ATOM 837 C CA . GLU A 1 109 ? 9.111 -8.617 -2.518 1.00 89.88 109 GLU A CA 1
ATOM 838 C C . GLU A 1 109 ? 7.854 -8.053 -1.853 1.00 89.88 109 GLU A C 1
ATOM 840 O O . GLU A 1 109 ? 6.787 -8.646 -2.006 1.00 89.88 109 GLU A O 1
ATOM 845 N N . PHE A 1 110 ? 7.941 -6.892 -1.198 1.00 93.69 110 PHE A N 1
ATOM 846 C CA . PHE A 1 110 ? 6.780 -6.232 -0.601 1.00 93.69 110 PHE A CA 1
ATOM 847 C C . PHE A 1 110 ? 5.749 -5.797 -1.647 1.00 93.69 110 PHE A C 1
ATOM 849 O O . PHE A 1 110 ? 4.548 -6.000 -1.456 1.00 93.69 110 PHE A O 1
ATOM 856 N N . ILE A 1 111 ? 6.197 -5.226 -2.772 1.00 92.88 111 ILE A N 1
ATOM 857 C CA . ILE A 1 111 ? 5.313 -4.868 -3.889 1.00 92.88 111 ILE A CA 1
ATOM 858 C C . ILE A 1 111 ? 4.639 -6.131 -4.423 1.00 92.88 111 ILE A C 1
ATOM 860 O O . ILE A 1 111 ? 3.420 -6.167 -4.532 1.00 92.88 111 ILE A O 1
ATOM 864 N N . THR A 1 112 ? 5.404 -7.193 -4.679 1.00 90.50 112 THR A N 1
ATOM 865 C CA . THR A 1 112 ? 4.863 -8.473 -5.166 1.00 90.50 112 THR A CA 1
ATOM 866 C C . THR A 1 112 ? 3.844 -9.066 -4.191 1.00 90.50 112 THR A C 1
ATOM 868 O O . THR A 1 112 ? 2.783 -9.527 -4.606 1.00 90.50 112 THR A O 1
ATOM 871 N N . ASP A 1 113 ? 4.133 -9.031 -2.890 1.00 93.00 113 ASP A N 1
ATOM 872 C CA . ASP A 1 113 ? 3.219 -9.498 -1.848 1.00 93.00 113 ASP A CA 1
ATOM 873 C C . ASP A 1 113 ? 1.934 -8.662 -1.783 1.00 93.00 113 ASP A C 1
ATOM 875 O O . ASP A 1 113 ? 0.839 -9.187 -1.594 1.00 93.00 113 ASP A O 1
ATOM 879 N N . THR A 1 114 ? 2.056 -7.357 -2.009 1.00 94.31 114 THR A N 1
ATOM 880 C CA . THR A 1 114 ? 0.923 -6.433 -2.091 1.00 94.31 114 THR A CA 1
ATOM 881 C C . THR A 1 114 ? 0.042 -6.729 -3.299 1.00 94.31 114 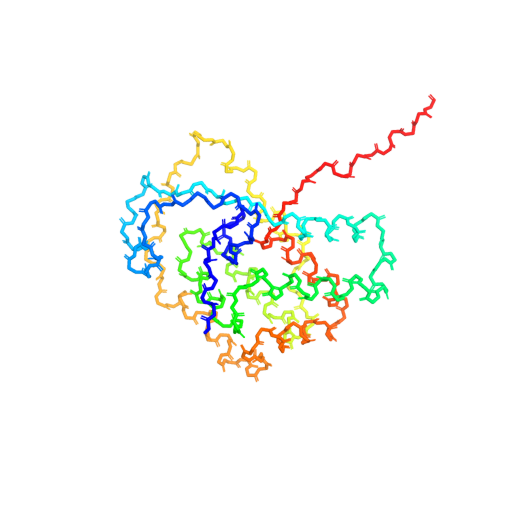THR A C 1
ATOM 883 O O . THR A 1 114 ? -1.168 -6.870 -3.149 1.00 94.31 114 THR A O 1
ATOM 886 N N . LEU A 1 115 ? 0.632 -6.919 -4.479 1.00 91.12 115 LEU A N 1
ATOM 887 C CA . LEU A 1 115 ? -0.105 -7.326 -5.679 1.00 91.12 115 LEU A CA 1
ATOM 888 C C . LEU A 1 115 ? -0.795 -8.687 -5.485 1.00 91.12 115 LEU A C 1
ATOM 890 O O . LEU A 1 115 ? -1.955 -8.862 -5.862 1.00 91.12 115 LEU A O 1
ATOM 894 N N . CYS A 1 116 ? -0.112 -9.631 -4.830 1.00 90.38 116 CYS A N 1
ATOM 895 C CA . CYS A 1 116 ? -0.665 -10.932 -4.464 1.00 90.38 116 CYS A CA 1
ATOM 896 C C . CYS A 1 116 ? -1.881 -10.803 -3.545 1.00 90.38 116 CYS A C 1
ATOM 898 O O . CYS A 1 116 ? -2.896 -11.462 -3.786 1.00 90.38 116 CYS A O 1
ATOM 900 N N . PHE A 1 117 ? -1.819 -9.929 -2.541 1.00 93.88 117 PHE A N 1
ATOM 901 C CA . PHE A 1 117 ? -2.960 -9.666 -1.674 1.00 93.88 117 PHE A CA 1
ATOM 902 C C . PHE A 1 117 ? -4.142 -9.082 -2.447 1.00 93.88 117 PHE A C 1
ATOM 904 O O . PHE A 1 117 ? -5.240 -9.612 -2.327 1.00 93.88 117 PHE A O 1
ATOM 911 N N . ILE A 1 118 ? -3.927 -8.077 -3.300 1.00 92.00 118 ILE A N 1
ATOM 912 C CA . ILE A 1 118 ? -5.008 -7.480 -4.105 1.00 92.00 118 ILE A CA 1
ATOM 913 C C . ILE A 1 118 ? -5.715 -8.549 -4.952 1.00 92.00 118 ILE A C 1
ATOM 915 O O . ILE A 1 118 ? -6.941 -8.597 -4.991 1.00 92.00 118 ILE A O 1
ATOM 919 N N . ALA A 1 119 ? -4.958 -9.445 -5.593 1.00 88.69 119 ALA A N 1
ATOM 920 C CA . ALA A 1 119 ? -5.531 -10.443 -6.496 1.00 88.69 119 ALA A CA 1
ATOM 921 C C . ALA A 1 119 ? -6.115 -11.688 -5.804 1.00 88.69 119 ALA A C 1
ATOM 923 O O . ALA A 1 119 ? -6.911 -12.411 -6.414 1.00 88.69 119 ALA A O 1
ATOM 924 N N . THR A 1 120 ? -5.667 -12.017 -4.587 1.00 89.56 120 THR A N 1
ATOM 925 C CA . THR A 1 120 ? -5.969 -13.316 -3.948 1.00 89.56 120 THR A CA 1
ATOM 926 C C . THR A 1 120 ? -6.481 -13.232 -2.513 1.00 89.56 120 THR A C 1
ATOM 928 O O . THR A 1 120 ? -6.906 -14.254 -1.976 1.00 89.56 120 THR A O 1
ATOM 931 N N . GLY A 1 121 ? -6.388 -12.065 -1.878 1.00 90.81 121 GLY A N 1
ATOM 932 C CA . GLY A 1 121 ? -6.677 -11.857 -0.458 1.00 90.81 121 GLY A CA 1
ATOM 933 C C . GLY A 1 121 ? -5.638 -12.450 0.489 1.00 90.81 121 GLY A C 1
ATOM 934 O O . GLY A 1 121 ? -5.858 -12.494 1.696 1.00 90.81 121 GLY A O 1
ATOM 935 N N . LYS A 1 122 ? -4.505 -12.945 -0.028 1.00 92.50 122 LYS A N 1
ATOM 936 C CA . LYS A 1 122 ? -3.483 -13.632 0.769 1.00 92.50 122 LYS A CA 1
ATOM 937 C C . LYS A 1 122 ? -2.155 -12.891 0.740 1.00 92.50 122 LYS A C 1
ATOM 939 O O . LYS A 1 122 ? -1.585 -12.662 -0.324 1.00 92.50 122 LYS A O 1
ATOM 944 N N . ARG A 1 123 ? -1.645 -12.601 1.938 1.00 92.06 123 ARG A N 1
ATOM 945 C CA . ARG A 1 123 ? -0.271 -12.155 2.182 1.00 92.06 123 ARG A CA 1
ATOM 946 C C . ARG A 1 123 ? 0.649 -13.356 2.403 1.00 92.06 123 ARG A C 1
ATOM 948 O O . ARG A 1 123 ? 0.260 -14.332 3.045 1.00 92.06 123 ARG A O 1
ATOM 955 N N . ARG A 1 124 ? 1.889 -13.266 1.928 1.00 90.75 124 ARG A N 1
ATOM 956 C CA . ARG A 1 124 ? 2.984 -14.207 2.212 1.00 90.75 124 ARG A CA 1
ATOM 957 C C . ARG A 1 124 ? 3.517 -14.036 3.631 1.00 90.75 124 ARG A C 1
ATOM 959 O O . ARG A 1 124 ? 3.955 -15.013 4.230 1.00 90.75 124 ARG A O 1
ATOM 966 N N . MET A 1 125 ? 3.491 -12.815 4.163 1.00 90.25 125 MET A N 1
ATOM 967 C CA . MET A 1 125 ? 3.880 -12.518 5.542 1.00 90.25 125 MET A CA 1
ATOM 968 C C . MET A 1 125 ? 3.049 -11.384 6.139 1.00 90.25 125 MET A C 1
ATOM 970 O O . MET A 1 125 ? 2.377 -10.642 5.428 1.00 90.25 125 MET A O 1
ATOM 974 N N . SER A 1 126 ? 3.084 -11.246 7.465 1.00 93.62 126 SER A N 1
ATOM 975 C CA . SER A 1 126 ? 2.340 -10.181 8.137 1.00 93.62 126 SER A CA 1
ATOM 976 C C . SER A 1 126 ? 2.887 -8.797 7.771 1.00 93.62 126 SER A C 1
ATOM 978 O O . SER A 1 126 ? 4.096 -8.618 7.613 1.00 93.62 126 SER A O 1
ATOM 980 N N . LEU A 1 127 ? 2.009 -7.794 7.711 1.00 93.25 127 LEU A N 1
ATOM 981 C CA . LEU A 1 127 ? 2.424 -6.410 7.462 1.00 93.25 127 LEU A CA 1
ATOM 982 C C . LEU A 1 127 ? 3.366 -5.881 8.551 1.00 93.25 127 LEU A C 1
ATOM 984 O O . LEU A 1 127 ? 4.280 -5.128 8.242 1.00 93.25 127 LEU A O 1
ATOM 988 N N . PHE A 1 128 ? 3.215 -6.324 9.803 1.00 89.44 128 PHE A N 1
ATOM 989 C CA . PHE A 1 128 ? 4.146 -5.994 10.891 1.00 89.44 128 PHE A CA 1
ATOM 990 C C . PHE A 1 128 ? 5.552 -6.545 10.649 1.00 89.44 128 PHE A C 1
ATOM 992 O O . PHE A 1 128 ? 6.533 -5.859 10.921 1.00 89.44 128 PHE A O 1
ATOM 999 N N . THR A 1 129 ? 5.661 -7.743 10.070 1.00 89.44 129 THR A N 1
ATOM 1000 C CA . THR A 1 129 ? 6.950 -8.290 9.630 1.00 89.44 129 THR A CA 1
ATOM 1001 C C . THR A 1 129 ? 7.549 -7.427 8.523 1.00 89.44 129 THR A C 1
ATOM 1003 O O . THR A 1 129 ? 8.723 -7.078 8.606 1.00 89.44 129 THR A O 1
ATOM 1006 N N . TRP A 1 130 ? 6.745 -7.019 7.534 1.00 92.56 130 TRP A N 1
ATOM 1007 C CA . TRP A 1 130 ? 7.200 -6.104 6.484 1.00 92.56 130 TRP A CA 1
ATOM 1008 C C . TRP A 1 130 ? 7.676 -4.765 7.029 1.00 92.56 130 TRP A C 1
ATOM 1010 O O . TRP A 1 130 ? 8.713 -4.274 6.594 1.00 92.56 130 TRP A O 1
ATOM 1020 N N . ILE A 1 131 ? 6.964 -4.200 8.005 1.00 88.75 131 ILE A N 1
ATOM 1021 C CA . ILE A 1 131 ? 7.378 -2.977 8.692 1.00 88.75 131 ILE A CA 1
ATOM 1022 C C . ILE A 1 131 ? 8.769 -3.173 9.284 1.00 88.75 131 ILE A C 1
ATOM 1024 O O . ILE A 1 131 ? 9.645 -2.382 8.977 1.00 88.75 131 ILE A O 1
ATOM 1028 N N . SER A 1 132 ? 9.014 -4.244 10.043 1.00 86.19 132 SER A N 1
ATOM 1029 C CA . SER A 1 132 ? 10.337 -4.498 10.630 1.00 86.19 132 SER A CA 1
ATOM 1030 C C . SER A 1 132 ? 11.442 -4.743 9.597 1.00 86.19 132 SER A C 1
ATOM 1032 O O . SER A 1 132 ? 12.579 -4.356 9.837 1.00 86.19 132 SER A O 1
ATOM 1034 N N . LEU A 1 133 ? 11.133 -5.385 8.466 1.00 87.31 133 LEU A N 1
ATOM 1035 C CA . LEU A 1 133 ? 12.110 -5.650 7.402 1.00 87.31 133 LEU A CA 1
ATOM 1036 C C . LEU A 1 133 ? 12.455 -4.396 6.590 1.00 87.31 133 LEU A C 1
ATOM 1038 O O . LEU A 1 133 ? 13.576 -4.269 6.109 1.00 87.31 133 LEU A O 1
ATOM 1042 N N . LEU A 1 134 ? 11.490 -3.492 6.414 1.00 86.75 134 LEU A N 1
ATOM 1043 C CA . LEU A 1 134 ? 11.650 -2.248 5.658 1.00 86.75 134 LEU A CA 1
ATOM 1044 C C . LEU A 1 134 ? 12.054 -1.060 6.550 1.00 86.75 134 LEU A C 1
ATOM 1046 O O . LEU A 1 134 ? 12.434 -0.009 6.029 1.00 86.75 134 LEU A O 1
ATOM 1050 N N . ASP A 1 135 ? 11.953 -1.198 7.874 1.00 76.50 135 ASP A N 1
ATOM 1051 C CA . ASP A 1 135 ? 12.393 -0.214 8.865 1.00 76.50 135 ASP A CA 1
ATOM 1052 C C . ASP A 1 135 ? 13.905 -0.341 9.095 1.00 76.50 135 ASP A C 1
ATOM 1054 O O . ASP A 1 135 ? 14.393 -0.932 10.058 1.00 76.50 135 ASP A O 1
ATOM 1058 N N . ASP A 1 136 ? 14.674 0.222 8.165 1.00 56.50 136 ASP A N 1
ATOM 1059 C CA . ASP A 1 136 ? 16.124 0.346 8.281 1.00 56.50 136 ASP A CA 1
ATOM 1060 C C . ASP A 1 136 ? 16.484 1.393 9.356 1.00 56.50 136 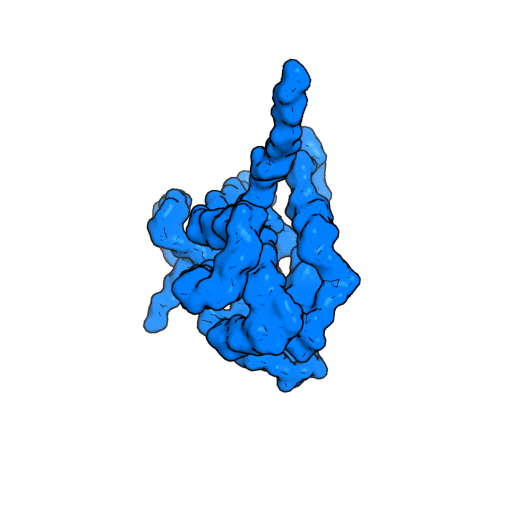ASP A C 1
ATOM 1062 O O . ASP A 1 136 ? 16.893 2.521 9.059 1.00 56.50 136 ASP A O 1
ATOM 1066 N N . LYS A 1 137 ? 16.451 1.002 10.638 1.00 46.28 137 LYS A N 1
ATOM 1067 C CA . LYS A 1 137 ? 17.103 1.762 11.731 1.00 46.28 137 LYS A CA 1
ATOM 1068 C C . LYS A 1 137 ? 18.613 1.979 11.492 1.00 46.28 137 LYS A C 1
ATOM 1070 O O . LYS A 1 137 ? 19.233 2.759 12.205 1.00 46.28 137 LYS A O 1
ATOM 1075 N N . GLY A 1 138 ? 19.199 1.348 10.468 1.00 39.69 138 GLY A N 1
ATOM 1076 C CA . GLY A 1 138 ? 20.584 1.525 10.018 1.00 39.69 138 GLY A CA 1
ATOM 1077 C C . GLY A 1 138 ? 20.832 2.630 8.979 1.00 39.69 138 GLY A C 1
ATOM 1078 O O . GLY A 1 138 ? 21.988 2.860 8.632 1.00 39.69 138 GLY A O 1
ATOM 1079 N N . ARG A 1 139 ? 19.808 3.342 8.478 1.00 44.25 139 ARG A N 1
ATOM 1080 C CA . ARG A 1 139 ? 20.011 4.496 7.567 1.00 44.25 139 ARG A CA 1
ATOM 1081 C C . ARG A 1 139 ? 20.277 5.827 8.284 1.00 44.25 139 ARG A C 1
ATOM 1083 O O . ARG A 1 139 ? 20.688 6.781 7.629 1.00 44.25 139 ARG A O 1
ATOM 1090 N N . ASN A 1 140 ? 20.080 5.888 9.605 1.00 35.81 140 ASN A N 1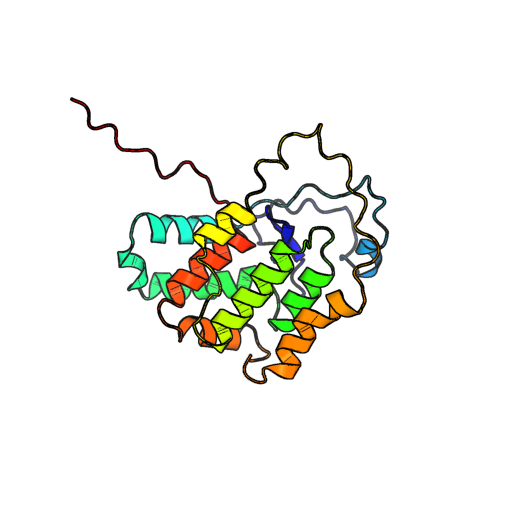
ATOM 1091 C CA . ASN A 1 140 ? 20.239 7.111 10.406 1.00 35.81 140 ASN A CA 1
ATOM 1092 C C . ASN A 1 140 ? 21.656 7.347 10.955 1.00 35.81 140 ASN A C 1
ATOM 1094 O O . ASN A 1 140 ? 21.945 8.450 11.419 1.00 35.81 140 ASN A O 1
ATOM 1098 N N . ASP A 1 141 ? 22.572 6.388 10.824 1.00 31.84 141 ASP A N 1
ATOM 1099 C CA . ASP A 1 141 ? 23.978 6.614 11.150 1.00 31.84 141 ASP A CA 1
ATOM 1100 C C . ASP A 1 141 ? 24.717 7.002 9.869 1.00 31.84 141 ASP A C 1
ATOM 1102 O O . ASP A 1 141 ? 25.279 6.156 9.169 1.00 31.84 141 ASP A O 1
ATOM 1106 N N . GLY A 1 142 ? 24.725 8.303 9.563 1.00 39.25 142 GLY A N 1
ATOM 1107 C CA . GLY A 1 142 ? 25.416 8.935 8.427 1.00 39.25 142 GLY A CA 1
ATOM 1108 C C . GLY A 1 142 ? 26.945 8.763 8.390 1.00 39.25 142 GLY A C 1
ATOM 1109 O O . GLY A 1 142 ? 27.656 9.649 7.924 1.00 39.25 142 GLY A O 1
ATOM 1110 N N . LYS A 1 143 ? 27.474 7.651 8.909 1.00 32.16 143 LYS A N 1
ATOM 1111 C CA . LYS A 1 143 ? 28.890 7.282 8.911 1.00 32.16 143 LYS A CA 1
ATOM 1112 C C . LYS A 1 143 ? 29.186 5.825 8.543 1.00 32.16 143 LYS A C 1
ATOM 1114 O O . LYS A 1 143 ? 30.361 5.527 8.388 1.00 32.16 143 LYS A O 1
ATOM 1119 N N . ASN A 1 144 ? 28.202 4.934 8.368 1.00 28.34 144 ASN A N 1
ATOM 1120 C CA . ASN A 1 144 ? 28.491 3.513 8.093 1.00 28.34 144 ASN A CA 1
ATOM 1121 C C . ASN A 1 144 ? 27.608 2.846 7.030 1.00 28.34 144 ASN A C 1
ATOM 1123 O O . ASN A 1 144 ? 27.487 1.623 7.003 1.00 28.34 144 ASN A O 1
ATOM 1127 N N . LEU A 1 145 ? 27.098 3.610 6.066 1.00 38.00 145 LEU A N 1
ATOM 1128 C CA . LEU A 1 145 ? 26.943 3.048 4.730 1.00 38.00 145 LEU A CA 1
ATOM 1129 C C . LEU A 1 145 ? 28.239 3.343 3.987 1.00 38.00 145 LEU A C 1
ATOM 1131 O O . LEU A 1 145 ? 28.375 4.333 3.271 1.00 38.00 145 LEU A O 1
ATOM 1135 N N . SER A 1 146 ? 29.192 2.417 4.140 1.00 29.62 146 SER A N 1
ATOM 1136 C CA . SER A 1 146 ? 29.894 1.984 2.941 1.00 29.62 146 SER A CA 1
ATOM 1137 C C . SER A 1 146 ? 28.794 1.778 1.913 1.00 29.62 146 SER A C 1
ATOM 1139 O O . SER A 1 146 ? 27.878 0.977 2.105 1.00 29.62 146 SER A O 1
ATOM 1141 N N . VAL A 1 147 ? 28.816 2.649 0.913 1.00 40.22 147 VAL A N 1
ATOM 1142 C CA . VAL A 1 147 ? 28.147 2.472 -0.355 1.00 40.22 147 VAL A CA 1
ATOM 1143 C C . VAL A 1 147 ? 28.496 1.046 -0.765 1.00 40.22 147 VAL A C 1
ATOM 1145 O O . VAL A 1 147 ? 29.540 0.797 -1.357 1.00 40.22 147 VAL A O 1
ATOM 1148 N N . LYS A 1 148 ? 27.668 0.067 -0.375 1.00 35.31 148 LYS A N 1
ATOM 1149 C CA . LYS A 1 148 ? 27.519 -1.109 -1.206 1.00 35.31 148 LYS A CA 1
ATOM 1150 C C . LYS A 1 148 ? 27.011 -0.481 -2.476 1.00 35.31 148 LYS A C 1
ATOM 1152 O O . LYS A 1 148 ? 25.935 0.116 -2.467 1.00 35.31 148 LYS A O 1
ATOM 1157 N N . GLU A 1 149 ? 27.931 -0.456 -3.428 1.00 35.22 149 GLU A N 1
ATOM 1158 C CA . GLU A 1 149 ? 27.830 0.050 -4.780 1.00 35.22 149 GLU A CA 1
ATOM 1159 C C . GLU A 1 149 ? 26.387 0.026 -5.277 1.00 35.22 149 GLU A C 1
ATOM 1161 O O . GLU A 1 149 ? 25.650 -0.882 -4.879 1.00 35.22 149 GLU A O 1
ATOM 1166 N N . PRO A 1 150 ? 25.968 0.962 -6.151 1.00 41.44 150 PRO A N 1
ATOM 1167 C CA . PRO A 1 150 ? 24.715 0.787 -6.879 1.00 41.44 150 PRO A CA 1
ATOM 1168 C C . PRO A 1 150 ? 24.718 -0.648 -7.398 1.00 41.44 150 PRO A C 1
ATOM 1170 O O . PRO A 1 150 ? 25.558 -0.963 -8.240 1.00 41.44 150 PRO A O 1
ATOM 1173 N N . ARG A 1 151 ? 23.913 -1.543 -6.787 1.00 43.56 151 ARG A N 1
ATOM 1174 C CA . ARG A 1 151 ? 23.997 -2.978 -7.082 1.00 43.56 151 ARG A CA 1
ATOM 1175 C C . ARG A 1 151 ? 23.822 -3.052 -8.580 1.00 43.56 151 ARG A C 1
ATOM 1177 O O . ARG A 1 151 ? 22.820 -2.547 -9.089 1.00 43.56 151 ARG A O 1
ATOM 1184 N N . GLY A 1 152 ? 24.893 -3.495 -9.238 1.00 38.62 152 GLY A N 1
ATOM 1185 C CA . GLY A 1 152 ? 25.120 -3.231 -10.646 1.00 38.62 152 GLY A CA 1
ATOM 1186 C C . GLY A 1 152 ? 23.863 -3.522 -11.436 1.00 38.62 152 GLY A C 1
ATOM 1187 O O . GLY A 1 152 ? 23.258 -4.561 -11.217 1.00 38.62 152 GLY A O 1
ATOM 1188 N N . LEU A 1 153 ? 23.487 -2.576 -12.301 1.00 42.56 153 LEU A N 1
ATOM 1189 C CA . LEU A 1 153 ? 22.524 -2.758 -13.383 1.00 42.56 153 LEU A CA 1
ATOM 1190 C C . LEU A 1 153 ? 21.362 -3.682 -12.991 1.00 42.56 153 LEU A C 1
ATOM 1192 O O . LEU A 1 153 ? 21.446 -4.878 -13.262 1.00 42.56 153 LEU A O 1
ATOM 1196 N N . VAL A 1 154 ? 20.282 -3.130 -12.413 1.00 46.22 154 VAL A N 1
ATOM 1197 C CA . VAL A 1 154 ? 18.986 -3.833 -12.303 1.00 46.22 154 VAL A CA 1
ATOM 1198 C C . VAL A 1 154 ? 18.789 -4.613 -13.599 1.00 46.22 154 VAL A C 1
ATOM 1200 O O . VAL A 1 154 ? 18.668 -4.005 -14.673 1.00 46.22 154 VAL A O 1
ATOM 1203 N N . THR A 1 155 ? 18.888 -5.940 -13.515 1.00 51.38 155 THR A N 1
ATOM 1204 C CA . THR A 1 155 ? 18.905 -6.780 -14.713 1.00 51.38 155 THR A CA 1
ATOM 1205 C C . THR A 1 155 ? 17.576 -6.579 -15.441 1.00 51.38 155 THR A C 1
ATOM 1207 O O . THR A 1 155 ? 16.564 -6.270 -14.810 1.00 51.38 155 THR A O 1
ATOM 1210 N N . GLU A 1 156 ? 17.527 -6.719 -16.770 1.00 51.97 156 GLU A N 1
ATOM 1211 C CA . GLU A 1 156 ? 16.234 -6.655 -17.482 1.00 51.97 156 GLU A CA 1
ATOM 1212 C C . GLU A 1 156 ? 15.210 -7.636 -16.888 1.00 51.97 156 GLU A C 1
ATOM 1214 O O . GLU A 1 156 ? 14.023 -7.330 -16.817 1.00 51.97 156 GLU A O 1
ATOM 1219 N N . TYR A 1 157 ? 15.689 -8.765 -16.361 1.00 47.72 157 TYR A N 1
ATOM 1220 C CA . TYR A 1 157 ? 14.893 -9.734 -15.617 1.00 47.72 157 TYR A CA 1
ATOM 1221 C C . TYR A 1 157 ? 14.221 -9.129 -14.372 1.00 47.72 157 TYR A C 1
ATOM 1223 O O . TYR A 1 157 ? 13.025 -9.309 -14.159 1.00 47.72 157 TYR A O 1
ATOM 1231 N N . GLU A 1 158 ? 14.956 -8.354 -13.575 1.00 50.22 158 GLU A N 1
ATOM 1232 C CA . GLU A 1 158 ? 14.418 -7.684 -12.389 1.00 50.22 158 GLU A CA 1
ATOM 1233 C C . GLU A 1 158 ? 13.475 -6.525 -12.725 1.00 50.22 158 GLU A C 1
ATOM 1235 O O . GLU A 1 158 ? 12.513 -6.306 -11.989 1.00 50.22 158 GLU A O 1
ATOM 1240 N N . LYS A 1 159 ? 13.707 -5.814 -13.838 1.00 53.78 159 LYS A N 1
ATOM 1241 C CA . LYS A 1 159 ? 12.783 -4.776 -14.333 1.00 53.78 159 LYS A CA 1
ATOM 1242 C C . LYS A 1 159 ? 11.445 -5.374 -14.766 1.00 53.78 159 LYS A C 1
ATOM 1244 O O . LYS A 1 159 ? 10.405 -4.762 -14.548 1.00 53.78 159 LYS A O 1
ATOM 1249 N N . ASN A 1 160 ? 11.475 -6.582 -15.327 1.00 58.22 160 ASN A N 1
ATOM 1250 C CA . ASN A 1 160 ? 10.304 -7.240 -15.898 1.00 58.22 160 ASN A CA 1
ATOM 1251 C C . ASN A 1 160 ? 9.570 -8.159 -14.911 1.00 58.22 160 ASN A C 1
ATOM 1253 O O . ASN A 1 160 ? 8.476 -8.621 -15.223 1.00 58.22 160 ASN A O 1
ATOM 1257 N N . MET A 1 161 ? 10.114 -8.442 -13.722 1.00 59.22 161 MET A N 1
ATOM 1258 C CA . MET A 1 161 ? 9.497 -9.396 -12.788 1.00 59.22 161 MET A CA 1
ATOM 1259 C C . MET A 1 161 ? 8.117 -8.932 -12.295 1.00 59.22 161 MET A C 1
ATOM 1261 O O . MET A 1 161 ? 7.186 -9.727 -12.223 1.00 59.22 161 MET A O 1
ATOM 1265 N N . ILE A 1 162 ? 7.957 -7.642 -11.990 1.00 60.47 162 ILE A N 1
ATOM 1266 C CA . ILE A 1 162 ? 6.671 -7.127 -11.497 1.00 60.47 162 ILE A CA 1
ATOM 1267 C C . ILE A 1 162 ? 5.694 -6.914 -12.664 1.00 60.47 162 ILE A C 1
ATOM 1269 O O . ILE A 1 162 ? 4.517 -7.235 -12.543 1.00 60.47 162 ILE A O 1
ATOM 1273 N N . SER A 1 163 ? 6.172 -6.469 -13.830 1.00 60.91 163 SER A N 1
ATOM 1274 C CA . SER A 1 163 ? 5.340 -6.318 -15.034 1.00 60.91 163 SER A CA 1
ATOM 1275 C C . SER A 1 163 ? 4.844 -7.673 -15.566 1.00 60.91 163 SER A C 1
ATOM 1277 O O . SER A 1 163 ? 3.665 -7.818 -15.878 1.00 60.91 163 SER A O 1
ATOM 1279 N N . SER A 1 164 ? 5.691 -8.709 -15.549 1.00 63.50 164 SER A N 1
ATOM 1280 C CA . SER A 1 164 ? 5.298 -10.085 -15.896 1.00 63.50 164 SER A CA 1
ATOM 1281 C C . SER A 1 164 ? 4.312 -10.698 -14.898 1.00 63.50 164 SER A C 1
ATOM 1283 O O . SER A 1 164 ? 3.513 -11.553 -15.277 1.00 63.50 164 SER A O 1
ATOM 1285 N N . TRP A 1 165 ? 4.294 -10.233 -13.644 1.00 64.75 165 TRP A N 1
ATOM 1286 C CA . TRP A 1 165 ? 3.272 -10.615 -12.668 1.00 64.75 165 TRP A CA 1
ATOM 1287 C C . TRP A 1 165 ? 1.874 -10.148 -13.118 1.00 64.75 165 TRP A C 1
ATOM 1289 O O . TRP A 1 165 ? 0.918 -10.921 -13.044 1.00 64.75 165 TRP A O 1
ATOM 1299 N N . PHE A 1 166 ? 1.748 -8.926 -13.657 1.00 62.81 166 PHE A N 1
ATOM 1300 C CA . PHE A 1 166 ? 0.488 -8.431 -14.236 1.00 62.81 166 PHE A CA 1
ATOM 1301 C C . PHE A 1 166 ? 0.071 -9.224 -15.480 1.00 62.81 166 PHE A C 1
ATOM 1303 O O . PHE A 1 166 ? -1.100 -9.584 -15.611 1.00 62.81 166 PHE A O 1
ATOM 1310 N N . GLU A 1 167 ? 1.020 -9.531 -16.367 1.00 64.25 167 GLU A N 1
ATOM 1311 C CA . GLU A 1 167 ? 0.763 -10.296 -17.595 1.00 64.25 167 GLU A CA 1
ATOM 1312 C C . GLU A 1 167 ? 0.369 -11.754 -17.304 1.00 64.25 167 GLU A C 1
ATOM 1314 O O . GLU A 1 167 ? -0.532 -12.297 -17.942 1.00 64.25 167 GLU A O 1
ATOM 1319 N N . GLY A 1 168 ? 1.009 -12.387 -16.316 1.00 59.28 168 GLY A N 1
ATOM 1320 C CA . GLY A 1 168 ? 0.815 -13.798 -15.981 1.00 59.28 168 GLY A CA 1
ATOM 1321 C C . GLY A 1 168 ? -0.388 -14.085 -15.081 1.00 59.28 168 GLY A C 1
ATOM 1322 O O . GLY A 1 168 ? -0.940 -15.185 -15.137 1.00 59.28 168 GLY A O 1
ATOM 1323 N N . HIS A 1 169 ? -0.819 -13.126 -14.254 1.00 58.88 169 HIS A N 1
ATOM 1324 C CA . HIS A 1 169 ? -1.907 -13.359 -13.303 1.00 58.88 169 HIS A CA 1
ATOM 1325 C C . HIS A 1 169 ? -3.276 -12.852 -13.736 1.00 58.88 169 HIS A C 1
ATOM 1327 O O . HIS A 1 169 ? -4.241 -13.211 -13.065 1.00 58.88 169 HIS A O 1
ATOM 1333 N N . GLY A 1 170 ? -3.395 -12.099 -14.840 1.00 55.03 170 GLY A N 1
ATOM 1334 C CA . GLY A 1 170 ? -4.646 -11.826 -15.580 1.00 55.03 170 GLY A CA 1
ATOM 1335 C C . GLY A 1 170 ? -5.834 -11.264 -14.780 1.00 55.03 170 GLY A C 1
ATOM 1336 O O . GLY A 1 170 ? -6.933 -11.124 -15.315 1.00 55.03 170 GLY A O 1
ATOM 1337 N N . ARG A 1 171 ? -5.637 -10.988 -13.490 1.00 62.03 171 ARG A N 1
ATOM 1338 C CA . ARG A 1 171 ? -6.676 -10.663 -12.515 1.00 62.03 171 ARG A CA 1
ATOM 1339 C C . ARG A 1 171 ? -6.598 -9.226 -12.056 1.00 62.03 171 ARG A C 1
ATOM 1341 O O . ARG A 1 171 ? -7.648 -8.668 -11.783 1.00 62.03 171 ARG A O 1
ATOM 1348 N N . LEU A 1 172 ? -5.405 -8.629 -12.023 1.00 67.12 172 LEU A N 1
ATOM 1349 C CA . LEU A 1 172 ? -5.296 -7.233 -11.629 1.00 67.12 172 LEU A CA 1
ATOM 1350 C C . LEU A 1 172 ? -5.893 -6.328 -12.686 1.00 67.12 172 LEU A C 1
ATOM 1352 O O . LEU A 1 172 ? -5.570 -6.402 -13.875 1.00 67.12 172 LEU A O 1
ATOM 1356 N N . LYS A 1 173 ? -6.755 -5.443 -12.212 1.00 75.12 173 LYS A N 1
ATOM 1357 C CA . LYS A 1 173 ? -7.346 -4.409 -13.042 1.00 75.12 173 LYS A CA 1
ATOM 1358 C C . LYS A 1 173 ? -6.305 -3.333 -13.327 1.00 75.12 173 LYS A C 1
ATOM 1360 O O . LYS A 1 173 ? -5.540 -2.962 -12.439 1.00 75.12 173 LYS A O 1
ATOM 1365 N N . PRO A 1 174 ? -6.268 -2.812 -14.562 1.00 74.38 174 PRO A N 1
ATOM 1366 C CA . PRO A 1 174 ? -5.233 -1.872 -14.966 1.00 74.38 174 PRO A CA 1
ATOM 1367 C C . PRO A 1 174 ? -5.345 -0.543 -14.205 1.00 74.38 174 PRO A C 1
ATOM 1369 O O . PRO A 1 174 ? -4.322 0.053 -13.870 1.00 74.38 174 PRO A O 1
ATOM 1372 N N . HIS A 1 175 ? -6.564 -0.093 -13.896 1.00 87.62 175 HIS A N 1
ATOM 1373 C CA . HIS A 1 175 ? -6.798 1.174 -13.214 1.00 87.62 175 HIS A CA 1
ATOM 1374 C C . HIS A 1 175 ? -6.605 1.078 -11.701 1.00 87.62 175 HIS A C 1
ATOM 1376 O O . HIS A 1 175 ? -7.012 0.109 -11.056 1.00 87.62 175 HIS A O 1
ATOM 1382 N N . ILE A 1 176 ? -6.034 2.137 -11.119 1.00 89.38 176 ILE A N 1
ATOM 1383 C CA . ILE A 1 176 ? -5.785 2.216 -9.676 1.00 89.38 176 ILE A CA 1
ATOM 1384 C C . ILE A 1 176 ? -7.083 2.153 -8.862 1.00 89.38 176 ILE A C 1
ATOM 1386 O O . ILE A 1 176 ? -7.118 1.525 -7.809 1.00 89.38 176 ILE A O 1
ATOM 1390 N N . VAL A 1 177 ? -8.163 2.754 -9.372 1.00 92.56 177 VAL A N 1
ATOM 1391 C CA . VAL A 1 177 ? -9.485 2.750 -8.729 1.00 92.56 177 VAL A CA 1
ATOM 1392 C C . VAL A 1 177 ? -10.002 1.322 -8.610 1.00 92.56 177 VAL A C 1
ATOM 1394 O O . VAL A 1 177 ? -10.419 0.897 -7.535 1.00 92.56 177 VAL A O 1
ATOM 1397 N N . ASP A 1 178 ? -9.916 0.563 -9.698 1.00 91.38 178 ASP A N 1
ATOM 1398 C CA . ASP A 1 178 ? -10.350 -0.827 -9.723 1.00 91.38 178 ASP A CA 1
ATOM 1399 C C . ASP A 1 178 ? -9.463 -1.704 -8.833 1.00 91.38 178 ASP A C 1
ATOM 1401 O O . ASP A 1 178 ? -9.972 -2.558 -8.115 1.00 91.38 178 ASP A O 1
ATOM 1405 N N . SER A 1 179 ? -8.151 -1.446 -8.810 1.00 91.25 179 SER A N 1
ATOM 1406 C CA . SER A 1 179 ? -7.216 -2.143 -7.918 1.00 91.25 179 SER A CA 1
ATOM 1407 C C . SER A 1 179 ? -7.527 -1.886 -6.441 1.00 91.25 179 SER A C 1
ATOM 1409 O O . SER A 1 179 ? -7.493 -2.812 -5.637 1.00 91.25 179 SER A O 1
ATOM 1411 N N . ILE A 1 180 ? -7.861 -0.645 -6.067 1.00 95.00 180 ILE A N 1
ATOM 1412 C CA . ILE A 1 180 ? -8.289 -0.304 -4.702 1.00 95.00 180 ILE A CA 1
ATOM 1413 C C . ILE A 1 180 ? -9.617 -0.991 -4.374 1.00 95.00 180 ILE A C 1
ATOM 1415 O O . ILE A 1 180 ? -9.770 -1.516 -3.275 1.00 95.00 180 ILE A O 1
ATOM 1419 N N . ASN A 1 181 ? -10.562 -1.045 -5.313 1.00 94.75 181 ASN A N 1
ATOM 1420 C CA . ASN A 1 181 ? -11.809 -1.779 -5.108 1.00 94.75 181 ASN A CA 1
ATOM 1421 C C . ASN A 1 181 ? -11.548 -3.275 -4.866 1.00 94.75 181 ASN A C 1
ATOM 1423 O O . ASN A 1 181 ? -12.064 -3.825 -3.897 1.00 94.75 181 ASN A O 1
ATOM 1427 N N . GLU A 1 182 ? -10.707 -3.921 -5.680 1.00 93.31 182 GLU A N 1
ATOM 1428 C CA . GLU A 1 182 ? -10.312 -5.325 -5.480 1.00 93.31 182 GLU A CA 1
ATOM 1429 C C . GLU A 1 182 ? -9.621 -5.543 -4.135 1.00 93.31 182 GLU A C 1
ATOM 1431 O O . GLU A 1 182 ? -9.885 -6.538 -3.462 1.00 93.31 182 GLU A O 1
ATOM 1436 N N . TRP A 1 183 ? -8.797 -4.586 -3.710 1.00 95.31 183 TRP A N 1
ATOM 1437 C CA . TRP A 1 183 ? -8.157 -4.586 -2.399 1.00 95.31 183 TRP A CA 1
ATOM 1438 C C . TRP A 1 183 ? -9.187 -4.593 -1.267 1.00 95.31 183 TRP A C 1
ATOM 1440 O O . TRP A 1 183 ? -9.101 -5.400 -0.343 1.00 95.31 183 TRP A O 1
ATOM 1450 N N . LEU A 1 184 ? -10.187 -3.713 -1.346 1.00 96.06 184 LEU A N 1
ATOM 1451 C CA . LEU A 1 184 ? -11.234 -3.571 -0.334 1.00 96.06 184 LEU A CA 1
ATOM 1452 C C . LEU A 1 184 ? -12.207 -4.753 -0.294 1.00 96.06 184 LEU A C 1
ATOM 1454 O O . LEU A 1 184 ? -12.853 -4.960 0.732 1.00 96.06 184 LEU A O 1
ATOM 1458 N N . MET A 1 185 ? -12.314 -5.515 -1.384 1.00 94.94 185 MET A N 1
ATOM 1459 C CA . MET A 1 185 ? -13.126 -6.733 -1.447 1.00 94.94 185 MET A CA 1
ATOM 1460 C C . MET A 1 185 ? -12.487 -7.927 -0.728 1.00 94.94 185 MET A C 1
ATOM 1462 O O . MET A 1 185 ? -13.171 -8.926 -0.513 1.00 94.94 185 MET A O 1
ATOM 1466 N N . GLN A 1 186 ? -11.205 -7.844 -0.361 1.00 95.69 186 GLN A N 1
ATOM 1467 C CA . GLN A 1 186 ? -10.533 -8.905 0.385 1.00 95.69 186 GLN A CA 1
ATOM 1468 C C . GLN A 1 186 ? -10.913 -8.893 1.868 1.00 95.69 186 GLN A C 1
ATOM 1470 O O . GLN A 1 186 ? -11.251 -7.853 2.445 1.00 95.69 186 GLN A O 1
ATOM 1475 N N . ASP A 1 187 ? -10.766 -10.047 2.518 1.00 93.88 187 ASP A N 1
ATOM 1476 C CA . ASP A 1 187 ? -10.870 -10.148 3.972 1.00 93.88 187 ASP A CA 1
ATOM 1477 C C . ASP A 1 187 ? -9.846 -9.215 4.636 1.00 93.88 187 ASP A C 1
ATOM 1479 O O . ASP A 1 187 ? -8.658 -9.233 4.315 1.00 93.88 187 ASP A O 1
ATOM 1483 N N . ASN A 1 188 ? -10.309 -8.375 5.567 1.00 92.94 188 ASN A N 1
ATOM 1484 C CA . ASN A 1 188 ? -9.519 -7.302 6.186 1.00 92.94 188 ASN A CA 1
ATOM 1485 C C . ASN A 1 188 ? -8.918 -6.279 5.196 1.00 92.94 188 ASN A C 1
ATOM 1487 O O . ASN A 1 188 ? -8.005 -5.542 5.570 1.00 92.94 188 ASN A O 1
ATOM 1491 N N . GLY A 1 189 ? -9.459 -6.165 3.978 1.00 96.06 189 GLY A N 1
ATOM 1492 C CA . GLY A 1 189 ? -8.918 -5.326 2.906 1.00 96.06 189 GLY A CA 1
ATOM 1493 C C . GLY A 1 189 ? -8.717 -3.855 3.279 1.00 96.06 189 GLY A C 1
ATOM 1494 O O . GLY A 1 189 ? -7.685 -3.277 2.956 1.00 96.06 189 GLY A O 1
ATOM 1495 N N . LEU A 1 190 ? -9.648 -3.253 4.032 1.00 96.69 190 LEU A N 1
ATOM 1496 C CA . LEU A 1 190 ? -9.493 -1.869 4.504 1.00 96.69 190 LEU A CA 1
ATOM 1497 C C . LEU A 1 190 ? -8.323 -1.714 5.484 1.00 96.69 190 LEU A C 1
ATOM 1499 O O . LEU A 1 190 ? -7.559 -0.760 5.377 1.00 96.69 190 LEU A O 1
ATOM 1503 N N . ASN A 1 191 ? -8.190 -2.635 6.443 1.00 95.38 191 ASN A N 1
ATOM 1504 C CA . ASN A 1 191 ? -7.096 -2.598 7.412 1.00 95.38 191 ASN A CA 1
ATOM 1505 C C . ASN A 1 191 ? -5.755 -2.775 6.693 1.00 95.38 191 ASN A C 1
ATOM 1507 O O . ASN A 1 191 ? -4.844 -1.971 6.873 1.00 95.38 191 ASN A O 1
ATOM 1511 N N . ASP A 1 192 ? -5.685 -3.774 5.816 1.00 96.75 192 ASP A N 1
ATOM 1512 C CA . ASP A 1 192 ? -4.508 -4.069 5.011 1.00 96.75 192 ASP A CA 1
ATOM 1513 C C . ASP A 1 192 ? -4.099 -2.870 4.133 1.00 96.75 192 ASP A C 1
ATOM 1515 O O . ASP A 1 192 ? -2.920 -2.502 4.110 1.00 96.75 192 ASP A O 1
ATOM 1519 N N . LEU A 1 193 ? -5.067 -2.196 3.500 1.00 97.19 193 LEU A N 1
ATOM 1520 C CA . LEU A 1 193 ? -4.830 -0.986 2.715 1.00 97.19 193 LEU A CA 1
ATOM 1521 C C . LEU A 1 193 ? -4.233 0.133 3.575 1.00 97.19 193 LEU A C 1
ATOM 1523 O O . LEU A 1 193 ? -3.203 0.691 3.207 1.00 97.19 193 LEU A O 1
ATOM 1527 N N . VAL A 1 194 ? -4.822 0.446 4.735 1.00 96.25 194 VAL A N 1
ATOM 1528 C CA . VAL A 1 194 ? -4.318 1.516 5.619 1.00 96.25 194 VAL A CA 1
ATOM 1529 C C . VAL A 1 194 ? -2.892 1.228 6.086 1.00 96.25 194 VAL A C 1
ATOM 1531 O O . VAL A 1 194 ? -2.034 2.111 6.029 1.00 96.25 194 VAL A O 1
ATOM 1534 N N . VAL A 1 195 ? -2.611 -0.003 6.521 1.00 95.50 195 VAL A N 1
ATOM 1535 C CA . VAL A 1 195 ? -1.263 -0.384 6.962 1.00 95.50 195 VAL A CA 1
ATOM 1536 C C . VAL A 1 195 ? -0.277 -0.350 5.788 1.00 95.50 195 VAL A C 1
ATOM 1538 O O . VAL A 1 195 ? 0.835 0.152 5.938 1.00 95.50 195 VAL A O 1
ATOM 1541 N N . THR A 1 196 ? -0.675 -0.812 4.601 1.00 96.69 196 THR A N 1
ATOM 1542 C CA . THR A 1 196 ? 0.177 -0.767 3.404 1.00 96.69 196 THR A CA 1
ATOM 1543 C C . THR A 1 196 ? 0.484 0.665 2.978 1.00 96.69 196 THR A C 1
ATOM 1545 O O . THR A 1 196 ? 1.641 0.986 2.714 1.00 96.69 196 THR A O 1
ATOM 1548 N N . LEU A 1 197 ? -0.508 1.559 2.985 1.00 95.50 197 LEU A N 1
ATOM 1549 C CA . LEU A 1 197 ? -0.301 2.986 2.731 1.00 95.50 197 LEU A CA 1
ATOM 1550 C C . LEU A 1 197 ? 0.673 3.594 3.745 1.00 95.50 197 LEU A C 1
ATOM 1552 O O . LEU A 1 197 ? 1.555 4.355 3.354 1.00 95.50 197 LEU A O 1
ATOM 1556 N N . ALA A 1 198 ? 0.575 3.224 5.024 1.00 93.62 198 ALA A N 1
ATOM 1557 C CA . ALA A 1 198 ? 1.510 3.677 6.051 1.00 93.62 198 ALA A CA 1
ATOM 1558 C C . ALA A 1 198 ? 2.944 3.165 5.819 1.00 93.62 198 ALA A C 1
ATOM 1560 O O . ALA A 1 198 ? 3.903 3.899 6.060 1.00 93.62 198 ALA A O 1
ATOM 1561 N N . ILE A 1 199 ? 3.115 1.940 5.305 1.00 92.81 199 ILE A N 1
ATOM 1562 C CA . ILE A 1 199 ? 4.428 1.409 4.903 1.00 92.81 199 ILE A CA 1
ATOM 1563 C C . ILE A 1 199 ? 4.987 2.199 3.713 1.00 92.81 199 ILE A C 1
ATOM 1565 O O . ILE A 1 199 ? 6.141 2.634 3.755 1.00 92.81 199 ILE A O 1
ATOM 1569 N N . LEU A 1 200 ? 4.174 2.404 2.674 1.00 93.06 200 LEU A N 1
ATOM 1570 C CA . LEU A 1 200 ? 4.585 3.049 1.427 1.00 93.06 200 LEU A CA 1
ATOM 1571 C C . LEU A 1 200 ? 4.873 4.544 1.605 1.00 93.06 200 LEU A C 1
ATOM 1573 O O . LEU A 1 200 ? 5.874 5.048 1.096 1.00 93.06 200 LEU A O 1
ATOM 1577 N N . PHE A 1 201 ? 3.998 5.248 2.322 1.00 91.88 201 PHE A N 1
ATOM 1578 C CA . PHE A 1 201 ? 3.912 6.706 2.289 1.00 91.88 201 PHE A CA 1
ATOM 1579 C C . PHE A 1 201 ? 3.961 7.376 3.670 1.00 91.88 201 PHE A C 1
ATOM 1581 O O . PHE A 1 201 ? 4.076 8.599 3.745 1.00 91.88 201 PHE A O 1
ATOM 1588 N N . GLY A 1 202 ? 3.869 6.613 4.758 1.00 88.12 202 GLY A N 1
ATOM 1589 C CA . GLY A 1 202 ? 3.836 7.133 6.127 1.00 88.12 202 GLY A CA 1
ATOM 1590 C C . GLY A 1 202 ? 5.132 6.941 6.923 1.00 88.12 202 GLY A C 1
ATOM 1591 O O . GLY A 1 202 ? 6.110 6.350 6.457 1.00 88.12 202 GLY A O 1
ATOM 1592 N N . GLU A 1 203 ? 5.114 7.410 8.168 1.00 78.62 203 GLU A N 1
ATOM 1593 C CA . GLU A 1 203 ? 6.111 7.162 9.210 1.00 78.62 203 GLU A CA 1
ATOM 1594 C C . GLU A 1 203 ? 5.561 6.154 10.224 1.00 78.62 203 GLU A C 1
ATOM 1596 O O . GLU A 1 203 ? 4.539 6.390 10.869 1.00 78.62 203 GLU A O 1
ATOM 1601 N N . PHE A 1 204 ? 6.287 5.057 10.454 1.00 66.38 204 PHE A N 1
ATOM 1602 C CA . PHE A 1 204 ? 6.042 4.257 11.655 1.00 66.38 204 PHE A CA 1
ATOM 1603 C C . PHE A 1 204 ? 6.868 4.873 12.772 1.00 66.38 204 PHE A C 1
ATOM 1605 O O . PHE A 1 204 ? 8.036 4.548 12.952 1.00 66.38 204 PHE A O 1
ATOM 1612 N N . LYS A 1 205 ? 6.274 5.808 13.514 1.00 57.53 205 LYS A N 1
ATOM 1613 C CA . LYS A 1 205 ? 6.884 6.263 14.762 1.00 57.53 205 LYS A CA 1
ATOM 1614 C C . LYS A 1 205 ? 6.653 5.183 15.805 1.00 57.53 205 LYS A C 1
ATOM 1616 O O . LYS A 1 205 ? 5.536 5.029 16.293 1.00 57.53 205 LYS A O 1
ATOM 1621 N N . ASP A 1 206 ? 7.723 4.496 16.186 1.00 46.03 206 ASP A N 1
ATOM 1622 C CA . ASP A 1 206 ? 7.793 3.446 17.219 1.00 46.03 206 ASP A CA 1
ATOM 1623 C C . ASP A 1 206 ? 7.427 3.940 18.651 1.00 46.03 206 ASP A C 1
ATOM 1625 O O . ASP A 1 206 ? 7.797 3.349 19.660 1.00 46.03 206 ASP A O 1
ATOM 1629 N N . GLY A 1 207 ? 6.724 5.072 18.774 1.00 44.50 207 GLY A N 1
ATOM 1630 C CA . GLY A 1 207 ? 6.493 5.805 20.019 1.00 44.50 207 GLY A CA 1
ATOM 1631 C C . GLY A 1 207 ? 5.044 5.863 20.512 1.00 44.50 207 GLY A C 1
ATOM 1632 O O . GLY A 1 207 ? 4.808 6.481 21.550 1.00 44.50 207 GLY A O 1
ATOM 1633 N N . SER A 1 208 ? 4.072 5.261 19.816 1.00 38.34 208 SER A N 1
ATOM 1634 C CA . SER A 1 208 ? 2.666 5.234 20.264 1.00 38.34 208 SER A CA 1
ATOM 1635 C C . SER A 1 208 ? 2.325 4.054 21.184 1.00 38.34 208 SER A C 1
ATOM 1637 O O . SER A 1 208 ? 1.325 4.116 21.893 1.00 38.34 208 SER A O 1
ATOM 1639 N N . PHE A 1 209 ? 3.194 3.044 21.299 1.00 39.62 209 PHE A N 1
ATOM 1640 C CA . PHE A 1 209 ? 3.138 2.047 22.376 1.00 39.62 209 PHE A CA 1
ATOM 1641 C C . PHE A 1 209 ? 3.919 2.530 23.606 1.00 39.62 209 PHE A C 1
ATOM 1643 O O . PHE A 1 209 ? 4.829 1.866 24.100 1.00 39.62 209 PHE A O 1
ATOM 1650 N N . LYS A 1 210 ? 3.572 3.703 24.151 1.00 34.72 210 LYS A N 1
ATOM 1651 C CA . LYS A 1 210 ? 3.941 3.976 25.543 1.00 34.72 210 LYS A CA 1
ATOM 1652 C C . LYS A 1 210 ? 3.052 3.097 26.406 1.00 34.72 210 LYS A C 1
ATOM 1654 O O . LYS A 1 210 ? 1.877 3.389 26.595 1.00 34.72 210 LYS A O 1
ATOM 1659 N N . SER A 1 211 ? 3.633 2.010 26.907 1.00 34.56 211 SER A N 1
ATOM 1660 C CA . SER A 1 211 ? 3.112 1.254 28.038 1.00 34.56 211 SER A CA 1
ATOM 1661 C C . SER A 1 211 ? 2.570 2.242 29.069 1.00 34.56 211 SER A C 1
ATOM 1663 O O . SER A 1 211 ? 3.343 3.037 29.616 1.00 34.56 211 SER A O 1
ATOM 1665 N N . ASN A 1 212 ? 1.263 2.206 29.326 1.00 30.31 212 ASN A N 1
ATOM 1666 C CA . ASN A 1 212 ? 0.711 2.793 30.534 1.00 30.31 212 ASN A CA 1
ATOM 1667 C C . ASN A 1 212 ? 1.446 2.125 31.697 1.00 30.31 212 ASN A C 1
ATOM 1669 O O . ASN A 1 212 ? 1.157 0.984 32.054 1.00 30.31 212 ASN A O 1
ATOM 1673 N N . LYS A 1 213 ? 2.450 2.812 32.251 1.00 34.41 213 LYS A N 1
ATOM 1674 C CA . LYS A 1 213 ? 2.938 2.504 33.587 1.00 34.41 213 LYS A CA 1
ATOM 1675 C C . LYS A 1 213 ? 1.740 2.729 34.492 1.00 34.41 213 LYS A C 1
ATOM 1677 O O . LYS A 1 213 ? 1.340 3.867 34.720 1.00 34.41 213 LYS A O 1
ATOM 1682 N N . ILE A 1 214 ? 1.147 1.628 34.932 1.00 37.78 214 ILE A N 1
ATOM 1683 C CA . ILE A 1 214 ? 0.195 1.608 36.029 1.00 37.78 214 ILE A CA 1
ATOM 1684 C C . ILE A 1 214 ? 0.952 2.206 37.214 1.00 37.78 214 ILE A C 1
ATOM 1686 O O . ILE A 1 214 ? 1.909 1.610 37.709 1.00 37.78 214 ILE A O 1
ATOM 1690 N N . ALA A 1 215 ? 0.597 3.436 37.580 1.00 40.19 215 ALA A N 1
ATOM 1691 C CA . ALA A 1 215 ? 1.057 4.040 38.815 1.00 40.19 215 ALA A CA 1
ATOM 1692 C C . ALA A 1 215 ? 0.528 3.168 39.960 1.00 40.19 215 ALA A C 1
ATOM 1694 O O . ALA A 1 215 ? -0.682 2.968 40.077 1.00 40.19 215 ALA A O 1
ATOM 1695 N N . SER A 1 216 ? 1.461 2.572 40.701 1.00 40.72 216 SER A N 1
ATOM 1696 C CA . SER A 1 216 ? 1.220 1.916 41.989 1.00 40.72 216 SER A CA 1
ATOM 1697 C C . SER A 1 216 ? 1.298 2.959 43.093 1.00 40.72 216 SER A C 1
ATOM 1699 O O . SER A 1 216 ? 2.165 3.855 42.954 1.00 40.72 216 SER A O 1
#

Radius of gyration: 17.98 Å; chains: 1; bounding box: 48×40×60 Å

Foldseek 3Di:
DDQFQWFAAPLQAIWGDDPPWPPPPPPDDRDDLVVLVPDDPVDPDPGTYFDVLLVVLLVCCVVPVCCLVPPVSVVSLLVVLCRGRSDFFPVVSLLVLLSTLSNDPLNLLLSVQLLCCLQPVDGPDDLVVSCVVSPPPVVPPPPPPPCPDSVPDCDVCNSCVVVVVCVVSVRADGGPSVSLVSQCPHDCSSVVSSSSSCSNGNDPPPPPPPPPPPDD

Sequence (216 aa):
MRETALRVYPRGFMGSATKDAPMRTAKGGGFTVSQLYRADSNQLEPLGSTNPEIDSLYQLMSTTPLVIGDIGFKEKVISEALVAFGTDHLSSWVDYQNKSPYLGDLHKEFITDTLCFIATGKRRMSLFTWISLLDDKGRNDGKNLSVKEPRGLVTEYEKNMISSWFEGHGRLKPHIVDSINEWLMQDNGLNDLVVTLAILFGEFKDGSFKSNKIAS

pLDDT: mean 71.77, std 23.58, range [28.34, 97.19]

Secondary structure (DSSP, 8-state):
---PPEEE-TTS-EEE--TTS-----SS----GGGTT---TT--PPPPPP-HHHHHHHHHHHH-GGGGG-HHHHHHHHHHHHHHH-SSBHHHHHHHHTT-TT--HHHHHHHHHHHHHHHHS--SS-HHHHHHHH--TTSS-TT--------S---HHHHHHHHHHHHHH--S-SBHHHHHHHHHTSTTHHHHHHHHHHHHHS---TTS--------